Protein AF-A0AAE0W3H8-F1 (afdb_monomer_lite)

Radius of gyration: 17.08 Å; chains: 1; bounding box: 45×37×44 Å

pLDDT: mean 77.76, std 16.92, range [33.47, 97.75]

Sequence (214 aa):
MEMVNMLVTGSTEHPQKFNFLDPMIICEQVLDSIPCPRIFQSHLLFSQLPDSFLKRKGKIIYILRNPKDVSVSLYNFVQKEGRMKYSGAWDECFQLFVTGKVAYSSWFDHVISWEREKEKGRHPIHFVFYEDLKEDTVRELDRINKFLSLNHQKFFLQSVAECSTFTKMRNQKYLYHPFPAEVMDENYAEFLFRRGKRSLLFDICAFGLLLPSG

Secondary structure (DSSP, 8-state):
-HHHHHHHHT--SPPS--EE--TTT--HHHHHHSPSS--EE----GGGS-HHHHHTT-BEEEEE--HHHHHHHHHHHHTT-TTT-----HHHHHHHHHTT-STTS-HHHHHHHHHHHHHTTSS-EEEEEHHHHHH-HHHHHHHHHHHHT----HHHHHHHHHHTSHHHHHHTGGGG-SS-GGG--TTHHHHHEETTEE--TT-S-----BPPP-

InterPro domains:
  IPR000863 Sulfotransferase domain [PF00685] (31-187)
  IPR027417 P-loop containing nucleoside triphosphate hydrolase [G3DSA:3.40.50.300] (2-198)
  IPR027417 P-loop containing nucleoside triphosphate hydrolase [SSF52540] (12-197)

Structure (mmCIF, N/CA/C/O backbone):
data_AF-A0AAE0W3H8-F1
#
_entry.id   AF-A0AAE0W3H8-F1
#
loop_
_atom_site.group_PDB
_atom_site.id
_atom_site.type_symbol
_atom_site.label_atom_id
_atom_site.label_alt_id
_atom_site.label_comp_id
_atom_site.label_asym_id
_atom_site.label_entity_id
_atom_site.label_seq_id
_atom_site.pdbx_PDB_ins_code
_atom_site.Cartn_x
_atom_site.Cartn_y
_atom_site.Cartn_z
_atom_site.occupancy
_atom_site.B_iso_or_equiv
_atom_site.auth_seq_id
_atom_site.auth_comp_id
_atom_site.auth_asym_id
_atom_site.auth_atom_id
_atom_site.pdbx_PDB_model_num
ATOM 1 N N . MET A 1 1 ? 2.889 2.174 4.415 1.00 69.81 1 MET A N 1
ATOM 2 C CA . MET A 1 1 ? 3.109 1.345 5.619 1.00 69.81 1 MET A CA 1
ATOM 3 C C . MET A 1 1 ? 3.457 2.178 6.841 1.00 69.81 1 MET A C 1
ATOM 5 O O . MET A 1 1 ? 2.732 2.112 7.815 1.00 69.81 1 MET A O 1
ATOM 9 N N . GLU A 1 2 ? 4.518 2.981 6.788 1.00 80.19 2 GLU A N 1
ATOM 10 C CA . GLU A 1 2 ? 4.923 3.894 7.870 1.00 80.19 2 GLU A CA 1
ATOM 11 C C . GLU A 1 2 ? 3.761 4.716 8.450 1.00 80.19 2 GLU A C 1
ATOM 13 O O . GLU A 1 2 ? 3.497 4.612 9.639 1.00 80.19 2 GLU A O 1
ATOM 18 N N . MET A 1 3 ? 2.999 5.414 7.599 1.00 87.56 3 MET A N 1
ATOM 19 C CA . MET A 1 3 ? 1.800 6.153 8.013 1.00 87.56 3 MET A CA 1
ATOM 20 C C . MET A 1 3 ? 0.796 5.295 8.793 1.00 87.56 3 MET A C 1
ATOM 22 O O . MET A 1 3 ? 0.278 5.725 9.813 1.00 87.56 3 MET A O 1
ATOM 26 N N . VAL A 1 4 ? 0.538 4.062 8.346 1.00 87.44 4 VAL A N 1
ATOM 27 C CA . VAL A 1 4 ? -0.368 3.132 9.045 1.00 87.44 4 VAL A CA 1
ATOM 28 C C . VAL A 1 4 ? 0.218 2.729 10.395 1.00 87.44 4 VAL A C 1
ATOM 30 O O . VAL A 1 4 ? -0.518 2.649 11.369 1.00 87.44 4 VAL A O 1
ATOM 33 N N . ASN A 1 5 ? 1.534 2.524 10.469 1.00 85.44 5 ASN A N 1
ATOM 34 C CA . ASN A 1 5 ? 2.234 2.248 11.721 1.00 85.44 5 ASN A CA 1
ATOM 35 C C . ASN A 1 5 ? 2.059 3.406 12.709 1.00 85.44 5 ASN A C 1
ATOM 37 O O . ASN A 1 5 ? 1.593 3.178 13.818 1.00 85.44 5 ASN A O 1
ATOM 41 N N . MET A 1 6 ? 2.306 4.642 12.268 1.00 89.38 6 MET A N 1
ATOM 42 C CA . MET A 1 6 ? 2.125 5.842 13.090 1.00 89.38 6 MET A CA 1
ATOM 43 C C . MET A 1 6 ? 0.679 6.015 13.568 1.00 89.38 6 MET A C 1
ATOM 45 O O . MET A 1 6 ? 0.435 6.335 14.729 1.00 89.38 6 MET A O 1
ATOM 49 N N . LEU A 1 7 ? -0.304 5.750 12.699 1.00 90.88 7 LEU A N 1
ATOM 50 C CA . LEU A 1 7 ? -1.716 5.759 13.085 1.00 90.88 7 LEU A CA 1
ATOM 51 C C . LEU A 1 7 ? -2.020 4.693 14.144 1.00 90.88 7 LEU A C 1
ATOM 53 O O . LEU A 1 7 ? -2.708 4.966 15.118 1.00 90.88 7 LEU A O 1
ATOM 57 N N . VAL A 1 8 ? -1.522 3.473 13.982 1.00 88.19 8 VAL A N 1
ATOM 58 C CA . VAL A 1 8 ? -1.831 2.374 14.903 1.00 88.19 8 VAL A CA 1
ATOM 59 C C . VAL A 1 8 ? -1.137 2.545 16.257 1.00 88.19 8 VAL A C 1
ATOM 61 O O . VAL A 1 8 ? -1.736 2.225 17.281 1.00 88.19 8 VAL A O 1
ATOM 64 N N . THR A 1 9 ? 0.091 3.065 16.284 1.00 88.38 9 THR A N 1
ATOM 65 C CA . THR A 1 9 ? 0.837 3.313 17.529 1.00 88.38 9 THR A CA 1
ATOM 66 C C . THR A 1 9 ? 0.456 4.629 18.204 1.00 88.38 9 THR A C 1
ATOM 68 O O . THR A 1 9 ? 0.756 4.811 19.380 1.00 88.38 9 THR A O 1
ATOM 71 N N . GLY A 1 10 ? -0.184 5.554 17.480 1.00 91.06 10 GLY A N 1
ATOM 72 C CA . GLY A 1 10 ? -0.444 6.909 17.969 1.00 91.06 10 GLY A CA 1
ATOM 73 C C . GLY A 1 10 ? 0.832 7.737 18.155 1.00 91.06 10 GLY A C 1
ATOM 74 O O . GLY A 1 10 ? 0.832 8.694 18.923 1.00 91.06 10 GLY A O 1
ATOM 75 N N . SER A 1 11 ? 1.920 7.367 17.473 1.00 91.50 11 SER A N 1
ATOM 76 C CA . SER A 1 11 ? 3.230 8.014 17.568 1.00 91.50 11 SER A CA 1
ATOM 77 C C . SER A 1 11 ? 3.761 8.365 16.181 1.00 91.50 11 SER A C 1
ATOM 79 O O . SER A 1 11 ? 3.568 7.617 15.228 1.00 91.50 11 SER A O 1
ATOM 81 N N . THR A 1 12 ? 4.466 9.490 16.061 1.00 89.94 12 THR A N 1
ATOM 82 C CA . THR A 1 12 ? 5.201 9.865 14.839 1.00 89.94 12 THR A CA 1
ATOM 83 C C . THR A 1 12 ? 6.620 9.294 14.806 1.00 89.94 12 THR A C 1
ATOM 85 O O . THR A 1 12 ? 7.417 9.674 13.949 1.00 89.94 12 THR A O 1
ATOM 88 N N . GLU A 1 13 ? 6.971 8.419 15.749 1.00 85.56 13 GLU A N 1
ATOM 89 C CA . GLU A 1 13 ? 8.224 7.675 15.706 1.00 85.56 13 GLU A CA 1
ATOM 90 C C . GLU A 1 13 ? 8.208 6.667 14.556 1.00 85.56 13 GLU A C 1
ATOM 92 O O . GLU A 1 13 ? 7.225 5.961 14.314 1.00 85.56 13 GLU A O 1
ATOM 97 N N . HIS A 1 14 ? 9.321 6.592 13.829 1.00 75.50 14 HIS A N 1
ATOM 98 C CA . HIS A 1 14 ? 9.436 5.650 12.728 1.00 75.50 14 HIS A CA 1
ATOM 99 C C . HIS A 1 14 ? 9.628 4.233 13.273 1.00 75.50 14 HIS A C 1
ATOM 101 O O . HIS A 1 14 ? 10.469 4.021 14.151 1.00 75.50 14 HIS A O 1
ATOM 107 N N . PRO A 1 15 ? 8.903 3.238 12.737 1.00 69.06 15 PRO A N 1
ATOM 108 C CA . PRO A 1 15 ? 9.109 1.858 13.137 1.00 69.06 15 PRO A CA 1
ATOM 109 C C . PRO A 1 15 ? 10.527 1.419 12.754 1.00 69.06 15 PRO A C 1
ATOM 111 O O . PRO A 1 15 ? 10.977 1.640 11.630 1.00 69.06 15 PRO A O 1
ATOM 114 N N . GLN A 1 16 ? 11.220 0.763 13.686 1.00 66.25 16 GLN A N 1
ATOM 115 C CA . GLN A 1 16 ? 12.577 0.256 13.453 1.00 66.25 16 GLN A CA 1
ATOM 116 C C . GLN A 1 16 ? 12.608 -0.923 12.471 1.00 66.25 16 GLN A C 1
ATOM 118 O O . GLN A 1 16 ? 13.638 -1.199 11.863 1.00 66.25 16 GLN A O 1
ATOM 123 N N . LYS A 1 17 ? 11.481 -1.632 12.322 1.00 67.88 17 LYS A N 1
ATOM 124 C CA . LYS A 1 17 ? 11.341 -2.788 11.437 1.00 67.88 17 LYS A CA 1
ATOM 125 C C . LYS A 1 17 ? 9.932 -2.855 10.859 1.00 67.88 17 LYS A C 1
ATOM 127 O O . LYS A 1 17 ? 8.948 -2.624 11.560 1.00 67.88 17 LYS A O 1
ATOM 132 N N . PHE A 1 18 ? 9.840 -3.230 9.588 1.00 70.69 18 PHE A N 1
ATOM 133 C CA . PHE A 1 18 ? 8.584 -3.595 8.940 1.00 70.69 18 PHE A CA 1
ATOM 134 C C . PHE A 1 18 ? 8.494 -5.114 8.805 1.00 70.69 18 PHE A C 1
ATOM 136 O O . PHE A 1 18 ? 9.472 -5.766 8.442 1.00 70.69 18 PHE A O 1
ATOM 143 N N . ASN A 1 19 ? 7.315 -5.677 9.066 1.00 73.56 19 ASN A N 1
ATOM 144 C CA . ASN A 1 19 ? 7.060 -7.087 8.792 1.00 73.56 19 ASN A CA 1
ATOM 145 C C . ASN A 1 19 ? 6.585 -7.227 7.344 1.00 73.56 19 ASN A C 1
ATOM 147 O O . ASN A 1 19 ? 5.599 -6.594 6.963 1.00 73.56 19 ASN A O 1
ATOM 151 N N . PHE A 1 20 ? 7.272 -8.043 6.545 1.00 74.12 20 PHE A N 1
ATOM 152 C CA . PHE A 1 20 ? 6.885 -8.334 5.166 1.00 74.12 20 PHE A CA 1
ATOM 153 C C . PHE A 1 20 ? 6.372 -9.770 5.070 1.00 74.12 20 PHE A C 1
ATOM 155 O O . PHE A 1 20 ? 7.143 -10.718 5.170 1.00 74.12 20 PHE A O 1
ATOM 162 N N . LEU A 1 21 ? 5.062 -9.925 4.924 1.00 71.94 21 LEU A N 1
ATOM 163 C CA . LEU A 1 21 ? 4.398 -11.204 4.754 1.00 71.94 21 LEU A CA 1
ATOM 164 C C . LEU A 1 21 ? 4.614 -11.706 3.320 1.00 71.94 21 LEU A C 1
ATOM 166 O O . LEU A 1 21 ? 3.925 -11.314 2.377 1.00 71.94 21 LEU A O 1
ATOM 170 N N . ASP A 1 22 ? 5.574 -12.608 3.192 1.00 69.62 22 ASP A N 1
ATOM 171 C CA . ASP A 1 22 ? 5.883 -13.358 1.981 1.00 69.62 22 ASP A CA 1
ATOM 172 C C . ASP A 1 22 ? 5.988 -14.841 2.366 1.00 69.62 22 ASP A C 1
ATOM 174 O O . ASP A 1 22 ? 6.658 -15.142 3.359 1.00 69.62 22 ASP A O 1
ATOM 178 N N . PRO A 1 23 ? 5.344 -15.775 1.641 1.00 61.38 23 PRO A N 1
ATOM 179 C CA . PRO A 1 23 ? 5.365 -17.195 1.983 1.00 61.38 23 PRO A CA 1
ATOM 180 C C . PRO A 1 23 ? 6.774 -17.805 1.967 1.00 61.38 23 PRO A C 1
ATOM 182 O O . PRO A 1 23 ? 6.999 -18.827 2.609 1.00 61.38 23 PRO A O 1
ATOM 185 N N . MET A 1 24 ? 7.730 -17.189 1.264 1.00 59.31 24 MET A N 1
ATOM 186 C CA . MET A 1 24 ? 9.142 -17.581 1.266 1.00 59.31 24 MET A CA 1
ATOM 187 C C . MET A 1 24 ? 9.932 -16.981 2.442 1.00 59.31 24 MET A C 1
ATOM 189 O O . MET A 1 24 ? 11.057 -17.411 2.687 1.00 59.31 24 MET A O 1
ATOM 193 N N . ILE A 1 25 ? 9.381 -15.995 3.163 1.00 58.00 25 ILE A N 1
ATOM 194 C CA . ILE A 1 25 ? 10.088 -15.218 4.200 1.00 58.00 25 ILE A CA 1
ATOM 195 C C . ILE A 1 25 ? 9.491 -15.430 5.598 1.00 58.00 25 ILE A C 1
ATOM 197 O O . ILE A 1 25 ? 10.235 -15.488 6.576 1.00 58.00 25 ILE A O 1
ATOM 201 N N . ILE A 1 26 ? 8.165 -15.538 5.728 1.00 61.31 26 ILE A N 1
ATOM 202 C CA . ILE A 1 26 ? 7.476 -15.611 7.023 1.00 61.31 26 ILE A CA 1
ATOM 203 C C . ILE A 1 26 ? 6.561 -16.838 7.070 1.00 61.31 26 ILE A C 1
ATOM 205 O O . ILE A 1 26 ? 5.552 -16.901 6.370 1.00 61.31 26 ILE A O 1
ATOM 209 N N . CYS A 1 27 ? 6.887 -17.793 7.947 1.00 63.66 27 CYS A N 1
ATOM 210 C CA . CYS A 1 27 ? 6.015 -18.920 8.278 1.00 63.66 27 CYS A CA 1
ATOM 211 C C . CYS A 1 27 ? 5.017 -18.555 9.393 1.00 63.66 27 CYS A C 1
ATOM 213 O O . CYS A 1 27 ? 5.196 -17.579 10.125 1.00 63.66 27 CYS A O 1
ATOM 215 N N . GLU A 1 28 ? 3.968 -19.361 9.555 1.00 65.88 28 GLU A N 1
ATOM 216 C CA . GLU A 1 28 ? 2.875 -19.098 10.505 1.00 65.88 28 GLU A CA 1
ATOM 217 C C . GLU A 1 28 ? 3.346 -18.940 11.962 1.00 65.88 28 GLU A C 1
ATOM 219 O O . GLU A 1 28 ? 2.864 -18.066 12.678 1.00 65.88 28 GLU A O 1
ATOM 224 N N . GLN A 1 29 ? 4.373 -19.690 12.370 1.00 65.38 29 GLN A N 1
ATOM 225 C CA . GLN A 1 29 ? 4.971 -19.586 13.708 1.00 65.38 29 GLN A CA 1
ATOM 226 C C . GLN A 1 29 ? 5.549 -18.190 13.987 1.00 65.38 29 GLN A C 1
ATOM 228 O O . GLN A 1 29 ? 5.443 -17.676 15.099 1.00 65.38 29 GLN A O 1
ATOM 233 N N . VAL A 1 30 ? 6.125 -17.544 12.969 1.00 69.94 30 VAL A N 1
ATOM 234 C CA . VAL A 1 30 ? 6.647 -16.178 13.094 1.00 69.94 30 VAL A CA 1
ATOM 235 C C . VAL A 1 30 ? 5.494 -15.175 13.198 1.00 69.94 30 VAL A C 1
ATOM 237 O O . VAL A 1 30 ? 5.588 -14.236 13.985 1.00 69.94 30 VAL A O 1
ATOM 240 N N . LEU A 1 31 ? 4.379 -15.389 12.489 1.00 69.25 31 LEU A N 1
ATOM 241 C CA . LEU A 1 31 ? 3.201 -14.510 12.559 1.00 69.25 31 LEU A CA 1
ATOM 242 C C . LEU A 1 31 ? 2.570 -14.452 13.953 1.00 69.25 31 LEU A C 1
ATOM 244 O O . LEU A 1 31 ? 2.092 -13.389 14.365 1.00 69.25 31 LEU A O 1
ATOM 248 N N . ASP A 1 32 ? 2.553 -15.575 14.668 1.00 71.75 32 ASP A N 1
ATOM 249 C CA . ASP A 1 32 ? 1.988 -15.652 16.016 1.00 71.75 32 ASP A CA 1
ATOM 250 C C . ASP A 1 32 ? 2.950 -15.136 17.101 1.00 71.75 32 ASP A C 1
ATOM 252 O O . ASP A 1 32 ? 2.496 -14.740 18.170 1.00 71.75 32 ASP A O 1
ATOM 256 N N . SER A 1 33 ? 4.253 -15.036 16.810 1.00 75.88 33 SER A N 1
ATOM 257 C CA . SER A 1 33 ? 5.237 -14.427 17.724 1.00 75.88 33 SER A CA 1
ATOM 258 C C . SER A 1 33 ? 5.206 -12.891 17.763 1.00 75.88 33 SER A C 1
ATOM 260 O O . SER A 1 33 ? 5.739 -12.285 18.692 1.00 75.88 33 SER A O 1
ATOM 262 N N . ILE A 1 34 ? 4.602 -12.239 16.763 1.00 74.88 34 ILE A N 1
ATOM 263 C CA . ILE A 1 34 ? 4.578 -10.772 16.670 1.00 74.88 34 ILE A CA 1
ATOM 264 C C . ILE A 1 34 ? 3.466 -10.230 17.585 1.00 74.88 34 ILE A C 1
ATOM 266 O O . ILE A 1 34 ? 2.314 -10.651 17.453 1.00 74.88 34 ILE A O 1
ATOM 270 N N . PRO A 1 35 ? 3.759 -9.281 18.494 1.00 75.06 35 PRO A N 1
ATOM 271 C CA . PRO A 1 35 ? 2.754 -8.737 19.400 1.00 75.06 35 PRO A CA 1
ATOM 272 C C . PRO A 1 35 ? 1.687 -7.934 18.647 1.00 75.06 35 PRO A C 1
ATOM 274 O O . PRO A 1 35 ? 1.947 -7.309 17.617 1.00 75.06 35 PRO A O 1
ATOM 277 N N . CYS A 1 36 ? 0.464 -7.940 19.175 1.00 74.88 36 CYS A N 1
ATOM 278 C CA . CYS A 1 36 ? -0.614 -7.101 18.662 1.00 74.88 36 CYS A CA 1
ATOM 279 C C . CYS A 1 36 ? -0.423 -5.629 19.077 1.00 74.88 36 CYS A C 1
ATOM 281 O O . CYS A 1 36 ? 0.042 -5.376 20.188 1.00 74.88 36 CYS A O 1
ATOM 283 N N . PRO A 1 37 ? -0.854 -4.663 18.243 1.00 77.75 37 PRO A N 1
ATOM 284 C CA . PRO A 1 37 ? -1.411 -4.828 16.893 1.00 77.75 37 PRO A CA 1
ATOM 285 C C . PRO A 1 37 ? -0.345 -5.195 15.835 1.00 77.75 37 PRO A C 1
ATOM 287 O O . PRO A 1 37 ? 0.698 -4.556 15.734 1.00 77.75 37 PRO A O 1
ATOM 290 N N . ARG A 1 38 ? -0.623 -6.221 15.013 1.00 79.50 38 ARG A N 1
ATOM 291 C CA . ARG A 1 38 ? 0.354 -6.818 14.081 1.00 79.50 38 ARG A CA 1
ATOM 292 C C . ARG A 1 38 ? 0.243 -6.295 12.650 1.00 79.50 38 ARG A C 1
ATOM 294 O O . ARG A 1 38 ? -0.538 -6.833 11.877 1.00 79.50 38 ARG A O 1
ATOM 301 N N . ILE A 1 39 ? 1.077 -5.338 12.265 1.00 79.00 39 ILE A N 1
ATOM 302 C CA . ILE A 1 39 ? 1.054 -4.735 10.924 1.00 79.00 39 ILE A CA 1
ATOM 303 C C . ILE A 1 39 ? 2.007 -5.477 9.973 1.00 79.00 39 ILE A C 1
ATOM 305 O O . ILE A 1 39 ? 3.183 -5.658 10.300 1.00 79.00 39 ILE A O 1
ATOM 309 N N . PHE A 1 40 ? 1.525 -5.856 8.782 1.00 79.06 40 PHE A N 1
ATOM 310 C CA . PHE A 1 40 ? 2.300 -6.601 7.779 1.00 79.06 40 PHE A CA 1
ATOM 311 C C . PHE A 1 40 ? 2.128 -6.062 6.367 1.00 79.06 40 PHE A C 1
ATOM 313 O O . PHE A 1 40 ? 1.018 -5.974 5.871 1.00 79.06 40 PHE A O 1
ATOM 320 N N . GLN A 1 41 ? 3.220 -5.829 5.654 1.00 79.25 41 GLN A N 1
ATOM 321 C CA . GLN A 1 41 ? 3.195 -5.529 4.226 1.00 79.25 41 GLN A CA 1
ATOM 322 C C . GLN A 1 41 ? 3.196 -6.817 3.401 1.00 79.25 41 GLN A C 1
ATOM 324 O O . GLN A 1 41 ? 3.821 -7.778 3.815 1.00 79.25 41 GLN A O 1
ATOM 329 N N . SER A 1 42 ? 2.546 -6.856 2.239 1.00 80.62 42 SER A N 1
ATOM 330 C CA . SER A 1 42 ? 2.633 -8.001 1.323 1.00 80.62 42 SER A CA 1
ATOM 331 C C . SER A 1 42 ? 2.161 -7.605 -0.072 1.00 80.62 42 SER A C 1
ATOM 333 O O . SER A 1 42 ? 1.435 -6.629 -0.183 1.00 80.62 42 SER A O 1
ATOM 335 N N . HIS A 1 43 ? 2.548 -8.356 -1.103 1.00 82.38 43 HIS A N 1
ATOM 336 C CA . HIS A 1 43 ? 2.119 -8.202 -2.509 1.00 82.38 43 HIS A CA 1
ATOM 337 C C . HIS A 1 43 ? 1.303 -9.377 -3.020 1.00 82.38 43 HIS A C 1
ATOM 339 O O . HIS A 1 43 ? 1.130 -9.570 -4.219 1.00 82.38 43 HIS A O 1
ATOM 345 N N . LEU A 1 44 ? 0.863 -10.209 -2.091 1.00 83.94 44 LEU A N 1
ATOM 346 C CA . LEU A 1 44 ? 0.133 -11.410 -2.401 1.00 83.94 44 LEU A CA 1
ATOM 347 C C . LEU A 1 44 ? -1.262 -11.079 -2.933 1.00 83.94 44 LEU A C 1
ATOM 349 O O . LEU A 1 44 ? -1.930 -10.135 -2.495 1.00 83.94 44 LEU A O 1
ATOM 353 N N . LEU A 1 45 ? -1.733 -11.943 -3.826 1.00 86.12 45 LEU A N 1
ATOM 354 C CA . LEU A 1 45 ? -3.148 -12.042 -4.142 1.00 86.12 45 LEU A CA 1
ATOM 355 C C . LEU A 1 45 ? -3.915 -12.416 -2.872 1.00 86.12 45 LEU A C 1
ATOM 357 O O . LEU A 1 45 ? -3.399 -13.107 -1.993 1.00 86.12 45 LEU A O 1
ATOM 361 N N . PHE A 1 46 ? -5.186 -12.027 -2.798 1.00 84.75 46 PHE A N 1
ATOM 362 C CA . PHE A 1 46 ? -6.029 -12.363 -1.650 1.00 84.75 46 PHE A CA 1
ATOM 363 C C . PHE A 1 46 ? -6.053 -13.876 -1.356 1.00 84.75 46 PHE A C 1
ATOM 365 O O . PHE A 1 46 ? -5.986 -14.289 -0.202 1.00 84.75 46 PHE A O 1
ATOM 372 N N . SER A 1 47 ? -6.078 -14.708 -2.404 1.00 85.44 47 SER A N 1
ATOM 373 C CA . SER A 1 47 ? -6.069 -16.175 -2.302 1.00 85.44 47 SER A CA 1
ATOM 374 C C . SER A 1 47 ? -4.758 -16.768 -1.779 1.00 85.44 47 SER A C 1
ATOM 376 O O . SER A 1 47 ? -4.706 -17.960 -1.505 1.00 85.44 47 SER A O 1
ATOM 378 N N . GLN A 1 48 ? -3.696 -15.970 -1.698 1.00 85.25 48 GLN A N 1
ATOM 379 C CA . GLN A 1 48 ? -2.382 -16.380 -1.204 1.00 85.25 48 GLN A CA 1
ATOM 380 C C . GLN A 1 48 ? -2.140 -15.922 0.242 1.00 85.25 48 GLN A C 1
ATOM 382 O O . GLN A 1 48 ? -1.093 -16.227 0.811 1.00 85.25 48 GLN A O 1
ATOM 387 N N . LEU A 1 49 ? -3.073 -15.173 0.842 1.00 82.44 49 LEU A N 1
ATOM 388 C CA . LEU A 1 49 ? -2.957 -14.774 2.239 1.00 82.44 49 LEU A CA 1
ATOM 389 C C . LEU A 1 49 ? -3.090 -15.990 3.172 1.00 82.44 49 LEU A C 1
ATOM 391 O O . LEU A 1 49 ? -3.885 -16.884 2.886 1.00 82.44 49 LEU A O 1
ATOM 395 N N . PRO A 1 50 ? -2.378 -16.011 4.316 1.00 80.31 50 PRO A N 1
ATOM 396 C CA . PRO A 1 50 ? -2.484 -17.095 5.284 1.00 80.31 50 PRO A CA 1
ATOM 397 C C . PRO A 1 50 ? -3.915 -17.289 5.793 1.00 80.31 50 PRO A C 1
ATOM 399 O O . PRO A 1 50 ? -4.591 -16.326 6.169 1.00 80.31 50 PRO A O 1
ATOM 402 N N . ASP A 1 51 ? -4.341 -18.545 5.918 1.00 80.75 51 ASP A N 1
ATOM 403 C CA . ASP A 1 51 ? -5.662 -18.900 6.447 1.00 80.75 51 ASP A CA 1
ATOM 404 C C . ASP A 1 51 ? -5.916 -18.315 7.837 1.00 80.75 51 ASP A C 1
ATOM 406 O O . ASP A 1 51 ? -7.028 -17.881 8.137 1.00 80.75 51 ASP A O 1
ATOM 410 N N . SER A 1 52 ? -4.900 -18.272 8.701 1.00 76.50 52 SER A N 1
ATOM 411 C CA . SER A 1 52 ? -5.009 -17.669 10.032 1.00 76.50 52 SER A CA 1
ATOM 412 C C . SER A 1 52 ? -5.307 -16.171 9.979 1.00 76.50 52 SER A C 1
ATOM 414 O O . SER A 1 52 ? -6.035 -15.665 10.836 1.00 76.50 52 SER A O 1
ATOM 416 N N . PHE A 1 53 ? -4.821 -15.459 8.960 1.00 78.00 53 PHE A N 1
ATOM 417 C CA . PHE A 1 53 ? -5.201 -14.070 8.727 1.00 78.00 53 PHE A CA 1
ATOM 418 C C . PHE A 1 53 ? -6.656 -13.964 8.244 1.00 78.00 53 PHE A C 1
ATOM 420 O O . PHE A 1 53 ? -7.436 -13.173 8.786 1.00 78.00 53 PHE A O 1
ATOM 427 N N . LEU A 1 54 ? -7.042 -14.794 7.271 1.00 83.00 54 LEU A N 1
ATOM 428 C CA . LEU A 1 54 ? -8.392 -14.792 6.707 1.00 83.00 54 LEU A CA 1
ATOM 429 C C . LEU A 1 54 ? -9.452 -15.146 7.769 1.00 83.00 54 LEU A C 1
ATOM 431 O O . LEU A 1 54 ? -10.451 -14.442 7.918 1.00 83.00 54 LEU A O 1
ATOM 435 N N . LYS A 1 55 ? -9.209 -16.168 8.594 1.00 83.50 55 LYS A N 1
ATOM 436 C CA . LYS A 1 55 ? -10.115 -16.583 9.682 1.00 83.50 55 LYS A CA 1
ATOM 437 C C . LYS A 1 55 ? -10.371 -15.468 10.698 1.00 83.50 55 LYS A C 1
ATOM 439 O O . LYS A 1 55 ? -11.498 -15.307 11.157 1.00 83.50 55 LYS A O 1
ATOM 444 N N . ARG A 1 56 ? -9.345 -14.674 11.021 1.00 79.25 56 ARG A N 1
ATOM 445 C CA . ARG A 1 56 ? -9.423 -13.566 11.989 1.00 79.25 56 ARG A CA 1
ATOM 446 C C . ARG A 1 56 ? -10.023 -12.279 11.404 1.00 79.25 56 ARG A C 1
ATOM 448 O O . ARG A 1 56 ? -10.209 -11.318 12.143 1.00 79.25 56 ARG A O 1
ATOM 455 N N . LYS A 1 57 ? -10.326 -12.251 10.098 1.00 81.88 57 LYS A N 1
ATOM 456 C CA . LYS A 1 57 ? -10.938 -11.111 9.388 1.00 81.88 57 LYS A CA 1
ATOM 457 C C . LYS A 1 57 ? -10.244 -9.773 9.670 1.00 81.88 57 LYS A C 1
ATOM 459 O O . LYS A 1 57 ? -10.905 -8.762 9.913 1.00 81.88 57 LYS A O 1
ATOM 464 N N . GLY A 1 58 ? -8.911 -9.764 9.645 1.00 81.62 58 GLY A N 1
ATOM 465 C CA . GLY A 1 58 ? -8.160 -8.533 9.868 1.00 81.62 58 GLY A CA 1
ATOM 466 C C . GLY A 1 58 ? -8.498 -7.451 8.838 1.00 81.62 58 GLY A C 1
ATOM 467 O O . GLY A 1 58 ? -8.935 -7.744 7.722 1.00 81.62 58 GLY A O 1
ATOM 468 N N . LYS A 1 59 ? -8.300 -6.187 9.223 1.00 88.75 59 LYS A N 1
ATOM 469 C CA . LYS A 1 59 ? -8.476 -5.041 8.317 1.00 88.75 59 LYS A CA 1
ATOM 470 C C . LYS A 1 59 ? -7.431 -5.075 7.203 1.00 88.75 59 LYS A C 1
ATOM 472 O O . LYS A 1 59 ? -6.307 -5.510 7.426 1.00 88.75 59 LYS A O 1
ATOM 477 N N . ILE A 1 60 ? -7.817 -4.657 6.001 1.00 90.44 60 ILE A N 1
ATOM 478 C CA . ILE A 1 60 ? -6.962 -4.661 4.812 1.00 90.44 60 ILE A CA 1
ATOM 479 C C . ILE A 1 60 ? -7.002 -3.264 4.200 1.00 90.44 60 ILE A C 1
ATOM 481 O O . ILE A 1 60 ? -8.071 -2.739 3.900 1.00 90.44 60 ILE A O 1
ATOM 485 N N . ILE A 1 61 ? -5.825 -2.679 3.986 1.00 91.88 61 ILE A N 1
ATOM 486 C CA . ILE A 1 61 ? -5.656 -1.463 3.188 1.00 91.88 61 ILE A CA 1
ATOM 487 C C . ILE A 1 61 ? -4.986 -1.882 1.881 1.00 91.88 61 ILE A C 1
ATOM 489 O O . ILE A 1 61 ? -3.887 -2.433 1.897 1.00 91.88 61 ILE A O 1
ATOM 493 N N . TYR A 1 62 ? -5.663 -1.652 0.764 1.00 91.19 62 TYR A N 1
ATOM 494 C CA . TYR A 1 62 ? -5.181 -1.936 -0.579 1.00 91.19 62 TYR A CA 1
ATOM 495 C C . TYR A 1 62 ? -4.780 -0.627 -1.254 1.00 91.19 62 TYR A C 1
ATOM 497 O O . TYR A 1 62 ? -5.613 0.261 -1.417 1.00 91.19 62 TYR A O 1
ATOM 505 N N . ILE A 1 63 ? -3.512 -0.504 -1.645 1.00 89.31 63 ILE A N 1
ATOM 506 C CA . ILE A 1 63 ? -3.024 0.661 -2.386 1.00 89.31 63 ILE A CA 1
ATOM 507 C C . ILE A 1 63 ? -3.045 0.324 -3.873 1.00 89.31 63 ILE A C 1
ATOM 509 O O . ILE A 1 63 ? -2.489 -0.696 -4.280 1.00 89.31 63 ILE A O 1
ATOM 513 N N . LEU A 1 64 ? -3.688 1.189 -4.652 1.00 89.62 64 LEU A N 1
ATOM 514 C CA . LEU A 1 64 ? -3.773 1.120 -6.102 1.00 89.62 64 LEU A CA 1
ATOM 515 C C . LEU A 1 64 ? -3.050 2.318 -6.713 1.00 89.62 64 LEU A C 1
ATOM 517 O O . LEU A 1 64 ? -3.189 3.438 -6.235 1.00 89.62 64 LEU A O 1
ATOM 521 N N . ARG A 1 65 ? -2.308 2.090 -7.792 1.00 89.19 65 ARG A N 1
ATOM 522 C CA . ARG A 1 65 ? -1.579 3.129 -8.519 1.00 89.19 65 ARG A CA 1
ATOM 523 C C . ARG A 1 65 ? -1.702 2.917 -10.017 1.00 89.19 65 ARG A C 1
ATOM 525 O O . ARG A 1 65 ? -1.787 1.774 -10.466 1.00 89.19 65 ARG A O 1
ATOM 532 N N . ASN A 1 66 ? -1.654 4.001 -10.791 1.00 89.56 66 ASN A N 1
ATOM 533 C CA . ASN A 1 66 ? -1.700 3.938 -12.248 1.00 89.56 66 ASN A CA 1
ATOM 534 C C . ASN A 1 66 ? -0.669 2.927 -12.816 1.00 89.56 66 ASN A C 1
ATOM 536 O O . ASN A 1 66 ? 0.528 3.056 -12.536 1.00 89.56 66 ASN A O 1
ATOM 540 N N . PRO A 1 67 ? -1.087 1.959 -13.657 1.00 90.44 67 PRO A N 1
ATOM 541 C CA . PRO A 1 67 ? -0.215 0.883 -14.137 1.00 90.44 67 PRO A CA 1
ATOM 542 C C . PRO A 1 67 ? 0.973 1.382 -14.966 1.00 90.44 67 PRO A C 1
ATOM 544 O O . PRO A 1 67 ? 2.037 0.766 -14.950 1.00 90.44 67 PRO A O 1
ATOM 547 N N . LYS A 1 68 ? 0.838 2.524 -15.655 1.00 89.62 68 LYS A N 1
ATOM 548 C CA . LYS A 1 68 ? 1.945 3.143 -16.405 1.00 89.62 68 LYS A CA 1
ATOM 549 C C . LYS A 1 68 ? 3.067 3.546 -15.454 1.00 89.62 68 LYS A C 1
ATOM 551 O O . LYS A 1 68 ? 4.232 3.227 -15.671 1.00 89.62 68 LYS A O 1
ATOM 556 N N . ASP A 1 69 ? 2.691 4.180 -14.355 1.00 87.25 69 ASP A N 1
ATOM 557 C CA . ASP A 1 69 ? 3.599 4.600 -13.296 1.00 87.25 69 ASP A CA 1
ATOM 558 C C . ASP A 1 69 ? 4.220 3.393 -12.567 1.00 87.25 69 ASP A C 1
ATOM 560 O O . ASP A 1 69 ? 5.413 3.414 -12.248 1.00 87.25 69 ASP A O 1
ATOM 564 N N . VAL A 1 70 ? 3.433 2.331 -12.343 1.00 88.75 70 VAL A N 1
ATOM 565 C CA . VAL A 1 70 ? 3.905 1.073 -11.740 1.00 88.75 70 VAL A CA 1
ATOM 566 C C . VAL A 1 70 ? 4.944 0.395 -12.630 1.00 88.75 70 VAL A C 1
ATOM 568 O O . VAL A 1 70 ? 6.013 0.053 -12.133 1.00 88.75 70 VAL A O 1
ATOM 571 N N . SER A 1 71 ? 4.694 0.266 -13.936 1.00 89.56 71 SER A N 1
ATOM 572 C CA . SER A 1 71 ? 5.633 -0.377 -14.869 1.00 89.56 71 SER A CA 1
ATOM 5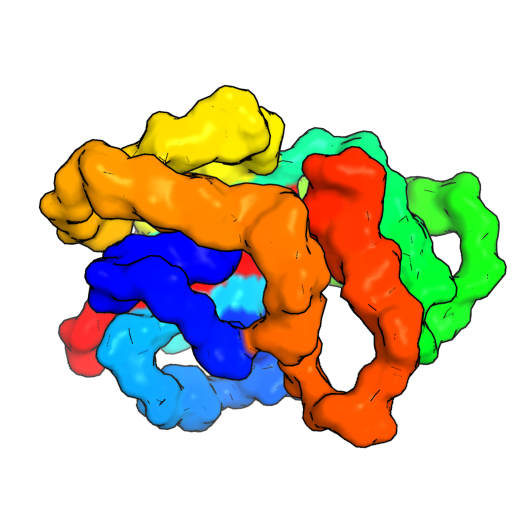73 C C . SER A 1 71 ? 7.003 0.315 -14.888 1.00 89.56 71 SER A C 1
ATOM 575 O O . SER A 1 71 ? 8.042 -0.334 -14.766 1.00 89.56 71 SER A O 1
ATOM 577 N N . VAL A 1 72 ? 7.020 1.652 -14.913 1.00 88.00 72 VAL A N 1
ATOM 578 C CA . VAL A 1 72 ? 8.254 2.449 -14.859 1.00 88.00 72 VAL A CA 1
ATOM 579 C C . VAL A 1 72 ? 8.951 2.313 -13.502 1.00 88.00 72 VAL A C 1
ATOM 581 O O . VAL A 1 72 ? 10.184 2.340 -13.437 1.00 88.00 72 VAL A O 1
ATOM 584 N N . SER A 1 73 ? 8.199 2.191 -12.404 1.00 83.75 73 SER A N 1
ATOM 585 C CA . SER A 1 73 ? 8.757 1.903 -11.074 1.00 83.75 73 SER A CA 1
ATOM 586 C C . SER A 1 73 ? 9.422 0.526 -11.047 1.00 83.75 73 SER A C 1
ATOM 588 O O . SER A 1 73 ? 10.586 0.427 -10.657 1.00 83.75 73 SER A O 1
ATOM 590 N N . LEU A 1 74 ? 8.724 -0.494 -11.559 1.00 84.69 74 LEU A N 1
ATOM 591 C CA . LEU A 1 74 ? 9.187 -1.877 -11.614 1.00 84.69 74 LEU A CA 1
ATOM 592 C C . LEU A 1 74 ? 10.498 -2.013 -12.370 1.00 84.69 74 LEU A C 1
ATOM 594 O O . LEU A 1 74 ? 11.455 -2.530 -11.803 1.00 84.69 74 LEU A O 1
ATOM 598 N N . TYR A 1 75 ? 10.576 -1.479 -13.589 1.00 86.31 75 TYR A N 1
ATOM 599 C CA . TYR A 1 75 ? 11.805 -1.534 -14.380 1.00 86.31 75 TYR A CA 1
ATOM 600 C C . TYR A 1 75 ? 13.009 -0.971 -13.622 1.00 86.31 75 TYR A C 1
ATOM 602 O O . TYR A 1 75 ? 14.070 -1.577 -13.565 1.00 86.31 75 TYR A O 1
ATOM 610 N N . ASN A 1 76 ? 12.845 0.179 -12.973 1.00 82.06 76 ASN A N 1
ATOM 611 C CA . ASN A 1 76 ? 13.967 0.822 -12.293 1.00 82.06 76 ASN A CA 1
ATOM 612 C C . ASN A 1 76 ? 14.400 0.089 -11.030 1.00 82.06 76 ASN A C 1
ATOM 614 O O . ASN A 1 76 ? 15.563 0.178 -10.648 1.00 82.06 76 ASN A O 1
ATOM 618 N N . PHE A 1 77 ? 13.476 -0.613 -10.385 1.00 78.19 77 PHE A N 1
ATOM 619 C CA . PHE A 1 77 ? 13.823 -1.489 -9.286 1.00 78.19 77 PHE A CA 1
ATOM 620 C C . PHE A 1 77 ? 14.524 -2.746 -9.787 1.00 78.19 77 PHE A C 1
ATOM 622 O O . PHE A 1 77 ? 15.590 -3.052 -9.285 1.00 78.19 77 PHE A O 1
ATOM 629 N N . VAL A 1 78 ? 14.004 -3.460 -10.789 1.00 78.88 78 VAL A N 1
ATOM 630 C CA . VAL A 1 78 ? 14.641 -4.720 -11.226 1.00 78.88 78 VAL A CA 1
ATOM 631 C C . VAL A 1 78 ? 16.055 -4.501 -11.772 1.00 78.88 78 VAL A C 1
ATOM 633 O O . VAL A 1 78 ? 16.897 -5.371 -11.595 1.00 78.88 78 VAL A O 1
ATOM 636 N N . GLN A 1 79 ? 16.338 -3.319 -12.333 1.00 77.56 79 GLN A N 1
ATOM 637 C CA . GLN A 1 79 ? 17.683 -2.916 -12.772 1.00 77.56 79 GLN A CA 1
ATOM 638 C C . GLN A 1 79 ? 18.675 -2.699 -11.618 1.00 77.56 79 GLN A C 1
ATOM 640 O O . GLN A 1 79 ? 19.883 -2.714 -11.827 1.00 77.56 79 GLN A O 1
ATOM 645 N N . LYS A 1 80 ? 18.176 -2.427 -10.413 1.00 72.25 80 LYS A N 1
ATOM 646 C CA . LYS A 1 80 ? 18.975 -2.070 -9.232 1.00 72.25 80 LYS A CA 1
ATOM 647 C C . LYS A 1 80 ? 18.922 -3.144 -8.136 1.00 72.25 80 LYS A C 1
ATOM 649 O O . LYS A 1 80 ? 19.796 -3.195 -7.281 1.00 72.25 80 LYS A O 1
ATOM 654 N N . GLU A 1 81 ? 17.903 -3.999 -8.147 1.00 69.25 81 GLU A N 1
ATOM 655 C CA . GLU A 1 81 ? 17.741 -5.119 -7.225 1.00 69.25 81 GLU A CA 1
ATOM 656 C C . GLU A 1 81 ? 18.652 -6.268 -7.663 1.00 69.25 81 GLU A C 1
ATOM 658 O O . GLU A 1 81 ? 18.305 -7.082 -8.525 1.00 69.25 81 GLU A O 1
ATOM 663 N N . GLY A 1 82 ? 19.829 -6.350 -7.042 1.00 61.47 82 GLY A N 1
ATOM 664 C CA . GLY A 1 82 ? 20.867 -7.321 -7.396 1.00 61.47 82 GLY A CA 1
ATOM 665 C C . GLY A 1 82 ? 20.426 -8.791 -7.336 1.00 61.47 82 GLY A C 1
ATOM 666 O O . GLY A 1 82 ? 21.036 -9.633 -7.995 1.00 61.47 82 GLY A O 1
ATOM 667 N N . ARG A 1 83 ? 19.347 -9.122 -6.606 1.00 64.62 8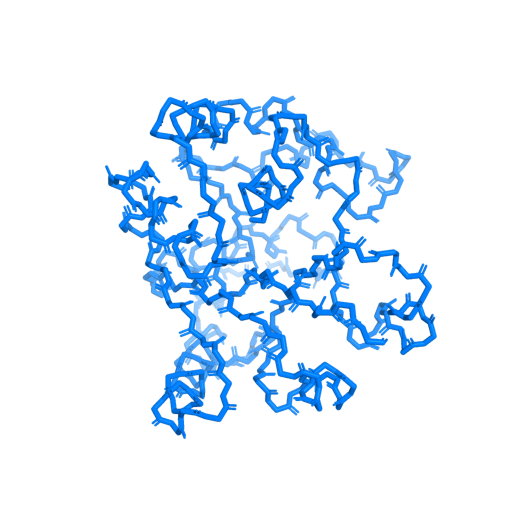3 ARG A N 1
ATOM 668 C CA . ARG A 1 83 ? 18.800 -10.492 -6.542 1.00 64.62 83 ARG A CA 1
ATOM 669 C C . ARG A 1 83 ? 18.079 -10.923 -7.817 1.00 64.62 83 ARG A C 1
ATOM 671 O O . ARG A 1 83 ? 18.149 -12.096 -8.168 1.00 64.62 83 ARG A O 1
ATOM 678 N N . MET A 1 84 ? 17.394 -10.005 -8.502 1.00 64.81 84 MET A N 1
ATOM 679 C CA . MET A 1 84 ? 16.626 -10.354 -9.704 1.00 64.81 84 MET A CA 1
ATOM 680 C C . MET A 1 84 ? 17.509 -10.505 -10.947 1.00 64.81 84 MET A C 1
ATOM 682 O O . MET A 1 84 ? 17.064 -11.112 -11.917 1.00 64.81 84 MET A O 1
ATOM 686 N N . LYS A 1 85 ? 18.752 -9.987 -10.913 1.00 68.56 85 LYS A N 1
ATOM 687 C CA . LYS A 1 85 ? 19.743 -10.050 -12.008 1.00 68.56 85 LYS A CA 1
ATOM 688 C C . LYS A 1 85 ? 19.151 -9.711 -13.384 1.00 68.56 85 LYS A C 1
ATOM 690 O O . LYS A 1 85 ? 19.567 -10.268 -14.398 1.00 68.56 85 LYS A O 1
ATOM 695 N N . TYR A 1 86 ? 18.162 -8.822 -13.420 1.00 78.81 86 TYR A N 1
ATOM 696 C CA . TYR A 1 86 ? 17.560 -8.386 -14.667 1.00 78.81 86 TYR A CA 1
ATOM 697 C C . TYR A 1 86 ? 18.484 -7.352 -15.310 1.00 78.81 86 TYR A C 1
ATOM 699 O O . TYR A 1 86 ? 18.873 -6.383 -14.665 1.00 78.81 86 TYR A O 1
ATOM 707 N N . SER A 1 87 ? 18.854 -7.583 -16.565 1.00 81.56 87 SER A N 1
ATOM 708 C CA . SER A 1 87 ? 19.702 -6.686 -17.362 1.00 81.56 87 SER A CA 1
ATOM 709 C C . SER A 1 87 ? 19.064 -6.316 -18.704 1.00 81.56 87 SER A C 1
ATOM 711 O O . SER A 1 87 ? 19.728 -5.738 -19.565 1.00 81.56 87 SER A O 1
ATOM 713 N N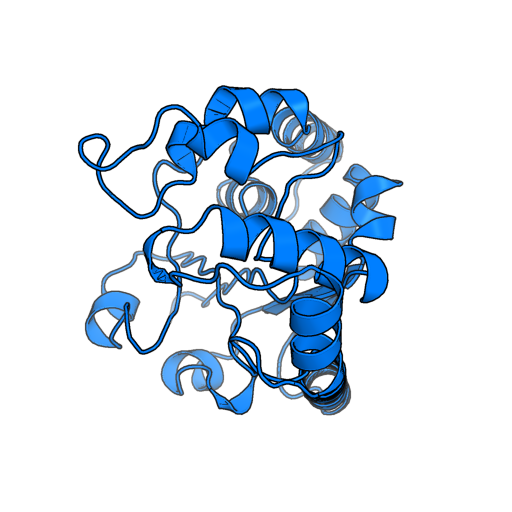 . GLY A 1 88 ? 17.788 -6.669 -18.892 1.00 87.12 88 GLY A N 1
ATOM 714 C CA . GLY A 1 88 ? 17.051 -6.423 -20.127 1.00 87.12 88 GLY A CA 1
ATOM 715 C C . GLY A 1 88 ? 16.675 -4.955 -20.315 1.00 87.12 88 GLY A C 1
ATOM 716 O O . GLY A 1 88 ? 16.723 -4.138 -19.389 1.00 87.12 88 GLY A O 1
ATOM 717 N N . ALA A 1 89 ? 16.262 -4.614 -21.533 1.00 93.75 89 ALA A N 1
ATOM 718 C CA . ALA A 1 89 ? 15.856 -3.253 -21.872 1.00 93.75 89 ALA A CA 1
ATOM 719 C C . ALA A 1 89 ? 14.479 -2.893 -21.280 1.00 93.75 89 ALA A C 1
ATOM 721 O O . ALA A 1 89 ? 13.724 -3.751 -20.806 1.00 93.75 89 ALA A O 1
ATOM 722 N N . TRP A 1 90 ? 14.132 -1.601 -21.331 1.00 92.75 90 TRP A N 1
ATOM 723 C CA . TRP A 1 90 ? 12.815 -1.110 -20.910 1.00 92.75 90 TRP A CA 1
ATOM 724 C C . TRP A 1 90 ? 11.676 -1.791 -21.672 1.00 92.75 90 TRP A C 1
ATOM 726 O O . TRP A 1 90 ? 10.732 -2.254 -21.039 1.00 92.75 90 TRP A O 1
ATOM 736 N N . ASP A 1 91 ? 11.773 -1.886 -22.999 1.00 96.12 91 ASP A N 1
ATOM 737 C CA . ASP A 1 91 ? 10.692 -2.431 -23.825 1.00 96.12 91 ASP A CA 1
ATOM 738 C C . ASP A 1 91 ? 10.412 -3.900 -23.489 1.00 96.12 91 ASP A C 1
ATOM 740 O O . ASP A 1 91 ? 9.257 -4.295 -23.356 1.00 96.12 91 ASP A O 1
ATOM 744 N N . GLU A 1 92 ? 11.459 -4.691 -23.247 1.00 94.06 92 GLU A N 1
ATOM 745 C CA . GLU A 1 92 ? 11.340 -6.078 -22.784 1.00 94.06 92 GLU A CA 1
ATOM 746 C C . GLU A 1 92 ? 10.658 -6.150 -21.412 1.00 94.06 92 GLU A C 1
ATOM 748 O O . GLU A 1 92 ? 9.717 -6.923 -21.222 1.00 94.06 92 GLU A O 1
ATOM 753 N N . CYS A 1 93 ? 11.067 -5.294 -20.470 1.00 91.38 93 CYS A N 1
ATOM 754 C CA . CYS A 1 93 ? 10.472 -5.238 -19.135 1.00 91.38 93 CYS A CA 1
ATOM 755 C C . CYS A 1 93 ? 8.992 -4.847 -19.205 1.00 91.38 93 CYS A C 1
ATOM 757 O O . CYS A 1 93 ? 8.152 -5.428 -18.517 1.00 91.38 93 CYS A O 1
ATOM 759 N N . PHE A 1 94 ? 8.659 -3.891 -20.069 1.00 93.00 94 PHE A N 1
ATOM 760 C CA . PHE A 1 94 ? 7.291 -3.455 -20.292 1.00 93.00 94 PHE A CA 1
ATOM 761 C C . PHE A 1 94 ? 6.434 -4.571 -20.902 1.00 93.00 94 PHE A C 1
ATOM 763 O O . PHE A 1 94 ? 5.315 -4.791 -20.440 1.00 93.00 94 PHE A O 1
ATOM 770 N N . GLN A 1 95 ? 6.961 -5.336 -21.865 1.00 94.88 95 GLN A N 1
ATOM 771 C CA . GLN A 1 95 ? 6.266 -6.515 -22.396 1.00 94.88 95 GLN A CA 1
ATOM 772 C C . GLN A 1 95 ? 6.043 -7.582 -21.319 1.00 94.88 95 GLN A C 1
ATOM 774 O O . GLN A 1 95 ? 4.945 -8.132 -21.217 1.00 94.88 95 GLN A O 1
ATOM 779 N N . LEU A 1 96 ? 7.039 -7.849 -20.469 1.00 92.69 96 LEU A N 1
ATOM 780 C CA . LEU A 1 96 ? 6.882 -8.758 -19.329 1.00 92.69 96 LEU A CA 1
ATOM 781 C C . LEU A 1 96 ? 5.794 -8.266 -18.364 1.00 92.69 96 LEU A C 1
ATOM 783 O O . LEU A 1 96 ? 4.952 -9.057 -17.947 1.00 92.69 96 LEU A O 1
ATOM 787 N N . PHE A 1 97 ? 5.762 -6.967 -18.059 1.00 92.12 97 PHE A N 1
ATOM 788 C CA . PHE A 1 97 ? 4.742 -6.360 -17.201 1.00 92.12 97 PHE A CA 1
ATOM 789 C C . PHE A 1 97 ? 3.330 -6.508 -17.784 1.00 92.12 97 PHE A C 1
ATOM 791 O O . PHE A 1 97 ? 2.430 -6.985 -17.095 1.00 92.12 97 PHE A O 1
ATOM 798 N N . VAL A 1 98 ? 3.134 -6.148 -19.057 1.00 92.25 98 VAL A N 1
ATOM 799 C CA . VAL A 1 98 ? 1.823 -6.223 -19.729 1.00 92.25 98 VAL A CA 1
ATOM 800 C C . VAL A 1 98 ? 1.346 -7.670 -19.879 1.00 92.25 98 VAL A C 1
ATOM 802 O O . VAL A 1 98 ? 0.151 -7.932 -19.774 1.00 92.25 98 VAL A O 1
ATOM 805 N N . THR A 1 99 ? 2.265 -8.619 -20.076 1.00 93.06 99 THR A N 1
ATOM 806 C CA . THR A 1 99 ? 1.943 -10.055 -20.173 1.00 93.06 99 THR A CA 1
ATOM 807 C C . THR A 1 99 ? 1.883 -10.768 -18.818 1.00 93.06 99 THR A C 1
ATOM 809 O O . THR A 1 99 ? 1.705 -11.984 -18.779 1.00 93.06 99 THR A O 1
ATOM 812 N N . GLY A 1 100 ? 2.039 -10.042 -17.704 1.00 90.38 100 GLY A N 1
ATOM 813 C CA . GLY A 1 100 ? 1.981 -10.598 -16.349 1.00 90.38 100 GLY A CA 1
ATOM 814 C C . GLY A 1 100 ? 3.128 -11.547 -15.993 1.00 90.38 100 GLY A C 1
ATOM 815 O O . GLY A 1 100 ? 3.039 -12.277 -15.009 1.00 90.38 100 GLY A O 1
ATOM 816 N N . LYS A 1 101 ? 4.219 -11.534 -16.765 1.00 90.31 101 LYS A N 1
ATOM 817 C CA . LYS A 1 101 ? 5.433 -12.337 -16.546 1.00 90.31 101 LYS A 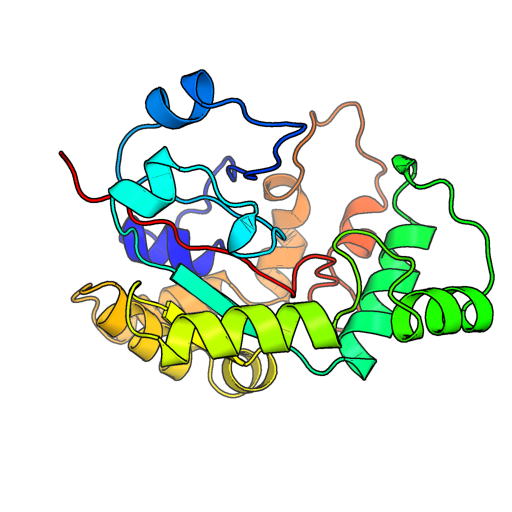CA 1
ATOM 818 C C . LYS A 1 101 ? 6.417 -11.616 -15.622 1.00 90.31 101 LYS A C 1
ATOM 820 O O . LYS A 1 101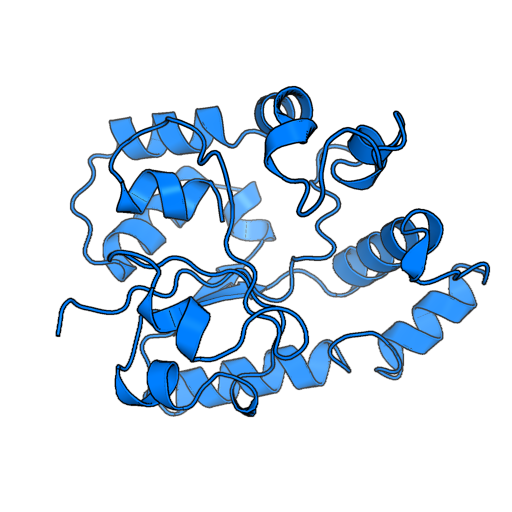 ? 7.606 -11.507 -15.912 1.00 90.31 101 LYS A O 1
ATOM 825 N N . VAL A 1 102 ? 5.900 -11.092 -14.517 1.00 85.31 102 VAL A N 1
ATOM 826 C CA . VAL A 1 102 ? 6.648 -10.378 -13.477 1.00 85.31 102 VAL A CA 1
ATOM 827 C C . VAL A 1 102 ? 6.298 -10.956 -12.107 1.00 85.31 102 VAL A C 1
ATOM 829 O O . VAL A 1 102 ? 5.351 -11.736 -11.972 1.00 85.31 102 VAL A O 1
ATOM 832 N N . ALA A 1 103 ? 7.072 -10.598 -11.081 1.00 79.25 103 ALA A N 1
ATOM 833 C CA . ALA A 1 103 ? 6.750 -10.976 -9.708 1.00 79.25 103 ALA A CA 1
ATOM 834 C C . ALA A 1 103 ? 5.318 -10.539 -9.351 1.00 79.25 103 ALA A C 1
ATOM 836 O O . ALA A 1 103 ? 4.893 -9.449 -9.730 1.00 79.25 103 ALA A O 1
ATOM 837 N N . TYR A 1 104 ? 4.596 -11.393 -8.621 1.00 78.31 104 TYR A N 1
ATOM 838 C CA . TYR A 1 104 ? 3.200 -11.170 -8.213 1.00 78.31 104 TYR A CA 1
ATOM 839 C C . TYR A 1 104 ? 2.180 -11.068 -9.365 1.00 78.31 104 TYR A C 1
ATOM 841 O O . TYR A 1 104 ? 1.047 -10.644 -9.152 1.00 78.31 104 TYR A O 1
ATOM 849 N N . SER A 1 105 ? 2.539 -11.584 -10.549 1.00 82.88 105 SER A N 1
ATOM 850 C CA . SER A 1 105 ? 1.660 -11.757 -11.713 1.00 82.88 105 SER A CA 1
ATOM 851 C C . SER A 1 105 ? 1.221 -10.443 -12.388 1.00 82.88 105 SER A C 1
ATOM 853 O O . SER A 1 105 ? 1.835 -9.390 -12.234 1.00 82.88 105 SER A O 1
ATOM 855 N N . SER A 1 106 ? 0.193 -10.532 -13.230 1.00 90.12 106 SER A N 1
ATOM 856 C CA . SER A 1 106 ? -0.416 -9.429 -13.972 1.00 90.12 106 SER A CA 1
ATOM 857 C C . SER A 1 106 ? -0.984 -8.371 -13.031 1.00 90.12 106 SER A C 1
ATOM 859 O O . SER A 1 106 ? -1.809 -8.673 -12.169 1.00 90.12 106 SER A O 1
ATOM 861 N N . TRP A 1 107 ? -0.603 -7.107 -13.247 1.00 90.25 107 TRP A N 1
ATOM 862 C CA . TRP A 1 107 ? -1.175 -5.969 -12.518 1.00 90.25 107 TRP A CA 1
ATOM 863 C C . TRP A 1 107 ? -2.705 -5.939 -12.637 1.00 90.25 107 TRP A C 1
ATOM 865 O O . TRP A 1 107 ? -3.393 -5.697 -11.649 1.00 90.25 107 TRP A O 1
ATOM 875 N N . PHE A 1 108 ? -3.245 -6.225 -13.827 1.00 89.88 108 PHE A N 1
ATOM 876 C CA . PHE A 1 108 ? -4.688 -6.189 -14.074 1.00 89.88 108 PHE A CA 1
ATOM 877 C C . PHE A 1 108 ? -5.410 -7.279 -13.289 1.00 89.88 108 PHE A C 1
ATOM 879 O O . PHE A 1 108 ? -6.363 -6.986 -12.569 1.00 89.88 108 PHE A O 1
ATOM 886 N N . ASP A 1 109 ? -4.920 -8.517 -13.375 1.00 90.00 109 ASP A N 1
ATOM 887 C CA . ASP A 1 109 ? -5.520 -9.645 -12.660 1.00 90.00 109 ASP A CA 1
ATOM 888 C C . ASP A 1 109 ? -5.415 -9.449 -11.151 1.00 90.00 109 ASP A C 1
ATOM 890 O O . ASP A 1 109 ? -6.357 -9.741 -10.412 1.00 90.00 109 ASP A O 1
ATOM 894 N N . HIS A 1 110 ? -4.302 -8.872 -10.696 1.00 90.38 110 HIS A N 1
ATOM 895 C CA . HIS A 1 110 ? -4.108 -8.521 -9.305 1.00 90.38 110 HIS A CA 1
ATOM 896 C C . HIS A 1 110 ? -5.178 -7.531 -8.825 1.00 90.38 110 HIS A C 1
ATOM 898 O O . HIS A 1 110 ? -5.888 -7.819 -7.861 1.00 90.38 110 HIS A O 1
ATOM 904 N N . VAL A 1 111 ? -5.356 -6.396 -9.506 1.00 90.94 111 VAL A N 1
ATOM 905 C CA . VAL A 1 111 ? -6.355 -5.380 -9.128 1.00 90.94 111 VAL A CA 1
ATOM 906 C C . VAL A 1 111 ? -7.776 -5.940 -9.175 1.00 90.94 111 VAL A C 1
ATOM 908 O O . VAL A 1 111 ? -8.512 -5.797 -8.199 1.00 90.94 111 VAL A O 1
ATOM 911 N N . ILE A 1 112 ? -8.134 -6.638 -10.256 1.00 91.25 112 ILE A N 1
ATOM 912 C CA . ILE A 1 112 ? -9.458 -7.251 -10.426 1.00 91.25 112 ILE A CA 1
ATOM 913 C C . ILE A 1 112 ? -9.732 -8.270 -9.314 1.00 91.25 112 ILE A C 1
ATOM 915 O O . ILE A 1 112 ? -10.845 -8.334 -8.791 1.00 91.25 112 ILE A O 1
ATOM 919 N N . SER A 1 113 ? -8.736 -9.073 -8.927 1.00 90.00 113 SER A N 1
ATOM 920 C CA . SER A 1 113 ? -8.906 -10.059 -7.853 1.00 90.00 113 SER A CA 1
ATOM 921 C C . SER A 1 113 ? -9.263 -9.394 -6.521 1.00 90.00 113 SER A C 1
ATOM 923 O O . SER A 1 113 ? -10.188 -9.836 -5.841 1.00 90.00 113 SER A O 1
ATOM 925 N N . TRP A 1 114 ? -8.594 -8.294 -6.180 1.00 91.81 114 TRP A N 1
ATOM 926 C CA . TRP A 1 114 ? -8.821 -7.557 -4.942 1.00 91.81 114 TRP A CA 1
ATOM 927 C C . TRP A 1 114 ? -10.133 -6.774 -4.946 1.00 91.81 114 TRP A C 1
ATOM 929 O O . TRP A 1 114 ? -10.814 -6.712 -3.920 1.00 91.81 114 TRP A O 1
ATOM 939 N N . GLU A 1 115 ? -10.514 -6.210 -6.091 1.00 92.88 115 GLU A N 1
ATOM 940 C CA . GLU A 1 115 ? -11.805 -5.545 -6.272 1.00 92.88 115 GLU A CA 1
ATOM 941 C C . GLU A 1 115 ? -12.962 -6.528 -6.064 1.00 92.88 115 GLU A C 1
ATOM 943 O O . GLU A 1 115 ? -13.838 -6.279 -5.236 1.00 92.88 115 GLU A O 1
ATOM 948 N N . ARG A 1 116 ? -12.894 -7.710 -6.690 1.00 94.62 116 ARG A N 1
ATOM 949 C CA . ARG A 1 116 ? -13.886 -8.780 -6.498 1.00 94.62 116 ARG A CA 1
ATOM 950 C C . ARG A 1 116 ? -14.009 -9.211 -5.039 1.00 94.62 116 ARG A C 1
ATOM 952 O O . ARG A 1 116 ? -15.105 -9.499 -4.568 1.00 94.62 116 ARG A O 1
ATOM 959 N N . GLU A 1 117 ? -12.903 -9.291 -4.301 1.00 92.88 117 GLU A N 1
ATOM 960 C CA . GLU A 1 117 ? -12.951 -9.653 -2.877 1.00 92.88 117 GLU A CA 1
ATOM 961 C C . GLU A 1 117 ? -13.575 -8.559 -2.008 1.00 92.88 117 GLU A C 1
ATOM 963 O O . GLU A 1 117 ? -14.291 -8.870 -1.051 1.00 92.88 117 GLU A O 1
ATOM 968 N N . LYS A 1 118 ? -13.383 -7.288 -2.373 1.00 93.50 118 LYS A N 1
ATOM 969 C CA . LYS A 1 118 ? -14.090 -6.170 -1.746 1.00 93.50 118 LYS A CA 1
ATOM 970 C C . LYS A 1 118 ? -15.589 -6.212 -2.037 1.00 93.50 118 LYS A C 1
ATOM 972 O O . LYS A 1 118 ? -16.373 -6.060 -1.104 1.00 93.50 118 LYS A O 1
ATOM 977 N N . GLU A 1 119 ? -15.992 -6.463 -3.281 1.00 95.62 119 GLU A N 1
ATOM 978 C CA . GLU A 1 119 ? -17.406 -6.575 -3.674 1.00 95.62 119 GLU A CA 1
ATOM 979 C C . GLU A 1 119 ? -18.130 -7.712 -2.947 1.00 95.62 119 GLU A C 1
ATOM 981 O O . GLU A 1 119 ? -19.279 -7.558 -2.537 1.00 95.62 119 GLU A O 1
ATOM 986 N N . LYS A 1 120 ? -17.444 -8.837 -2.707 1.00 95.38 120 LYS A N 1
ATOM 987 C CA . LYS A 1 120 ? -17.989 -9.953 -1.917 1.00 95.38 120 LYS A CA 1
ATOM 988 C C . LYS A 1 120 ? -18.291 -9.577 -0.462 1.00 95.38 120 LYS A C 1
ATOM 990 O O . LYS A 1 120 ? -19.009 -10.320 0.203 1.00 95.38 120 LYS A O 1
ATOM 995 N N . GLY A 1 121 ? -17.696 -8.509 0.076 1.00 92.12 121 GLY A N 1
ATOM 996 C CA . GLY A 1 121 ? -17.963 -8.018 1.434 1.00 92.12 121 GLY A CA 1
ATOM 997 C C . GLY A 1 121 ? -17.560 -8.970 2.569 1.00 92.12 121 GLY A C 1
ATOM 998 O O . GLY A 1 121 ? -17.969 -8.776 3.712 1.00 92.12 121 GLY A O 1
ATOM 999 N N . ARG A 1 122 ? -16.760 -10.010 2.289 1.00 90.69 122 ARG A N 1
ATOM 1000 C CA . ARG A 1 122 ? -16.352 -11.015 3.293 1.00 90.69 122 ARG A CA 1
ATOM 1001 C C . ARG A 1 122 ? -15.305 -10.486 4.274 1.00 90.69 122 ARG A C 1
ATOM 1003 O O . ARG A 1 122 ? -15.231 -10.971 5.404 1.00 90.69 122 ARG A O 1
ATOM 1010 N N . HIS A 1 123 ? -14.513 -9.507 3.834 1.00 89.69 123 HIS A N 1
ATOM 1011 C CA . HIS A 1 123 ? -13.430 -8.895 4.598 1.00 89.69 123 HIS A CA 1
ATOM 1012 C C . HIS A 1 123 ? -13.511 -7.366 4.552 1.00 89.69 123 HIS A C 1
ATOM 1014 O O . HIS A 1 123 ? -13.883 -6.802 3.521 1.00 89.69 123 HIS A O 1
ATOM 1020 N N . PRO A 1 124 ? -13.118 -6.678 5.637 1.00 91.75 124 PRO A N 1
ATOM 1021 C CA . PRO A 1 124 ? -12.976 -5.228 5.634 1.00 91.75 124 PRO A CA 1
ATOM 1022 C C . PRO A 1 124 ? -11.779 -4.817 4.765 1.00 91.75 124 PRO A C 1
ATOM 1024 O O . PRO A 1 124 ? -10.628 -4.956 5.180 1.00 91.75 124 PRO A O 1
ATOM 1027 N N . ILE A 1 125 ? -12.059 -4.300 3.564 1.00 92.50 125 ILE A N 1
ATOM 1028 C CA . ILE A 1 125 ? -11.049 -3.861 2.591 1.00 92.50 125 ILE A CA 1
ATOM 1029 C C . ILE A 1 125 ? -11.255 -2.380 2.246 1.00 92.50 125 ILE A C 1
ATOM 1031 O O . ILE A 1 125 ? -12.282 -1.987 1.689 1.00 92.50 125 ILE A O 1
ATOM 1035 N N . HIS A 1 126 ? -10.246 -1.559 2.531 1.00 93.56 126 HIS A N 1
ATOM 1036 C CA . HIS A 1 126 ? -10.200 -0.144 2.180 1.00 93.56 126 HIS A CA 1
ATOM 1037 C C . HIS A 1 126 ? -9.235 0.086 1.019 1.00 93.56 126 HIS A C 1
ATOM 1039 O O . HIS A 1 126 ? -8.077 -0.310 1.097 1.00 93.56 126 HIS A O 1
ATOM 1045 N N . PHE A 1 127 ? -9.707 0.724 -0.051 1.00 93.12 127 PHE A N 1
ATOM 1046 C CA . PHE A 1 127 ? -8.869 1.064 -1.202 1.00 93.12 127 PHE A CA 1
ATOM 1047 C C . PHE A 1 127 ? -8.347 2.485 -1.040 1.00 93.12 127 PHE A C 1
ATOM 1049 O O . PHE A 1 127 ? -9.121 3.380 -0.712 1.00 93.12 127 PHE A O 1
ATOM 1056 N N . VAL A 1 128 ? -7.062 2.669 -1.315 1.00 91.88 128 VAL A N 1
ATOM 1057 C CA . VAL A 1 128 ? -6.381 3.961 -1.344 1.00 91.88 128 VAL A CA 1
ATOM 1058 C C . VAL A 1 128 ? -5.745 4.109 -2.715 1.00 91.88 128 VAL A C 1
ATOM 1060 O O . VAL A 1 128 ? -4.939 3.270 -3.119 1.00 91.88 128 VAL A O 1
ATOM 1063 N N . PHE A 1 129 ? -6.087 5.172 -3.431 1.00 91.12 129 PHE A N 1
ATOM 1064 C CA . PHE A 1 129 ? -5.406 5.513 -4.672 1.00 91.12 129 PHE A CA 1
ATOM 1065 C C . PHE A 1 129 ? -4.136 6.288 -4.331 1.00 91.12 129 PHE A C 1
ATOM 1067 O O . PHE A 1 129 ? -4.161 7.245 -3.557 1.00 91.12 129 PHE A O 1
ATOM 1074 N N . TYR A 1 130 ? -3.007 5.863 -4.886 1.00 87.94 130 TYR A N 1
ATOM 1075 C CA . TYR A 1 130 ? -1.720 6.520 -4.687 1.00 87.94 130 TYR A CA 1
ATOM 1076 C C . TYR A 1 130 ? -1.781 7.991 -5.112 1.00 87.94 130 TYR A C 1
ATOM 1078 O O . TYR A 1 130 ? -1.187 8.860 -4.476 1.00 87.94 130 TYR A O 1
ATOM 1086 N N . GLU A 1 131 ? -2.508 8.263 -6.191 1.00 89.19 131 GLU A N 1
ATOM 1087 C CA . GLU A 1 131 ? -2.728 9.598 -6.722 1.00 89.19 131 GLU A CA 1
ATOM 1088 C C . GLU A 1 131 ? -3.488 10.483 -5.719 1.00 89.19 131 GLU A C 1
ATOM 1090 O O . GLU A 1 131 ? -3.008 11.575 -5.419 1.00 89.19 131 GLU A O 1
ATOM 1095 N N . ASP A 1 132 ? -4.566 9.978 -5.108 1.00 92.25 132 ASP A N 1
ATOM 1096 C CA . ASP A 1 132 ? -5.320 10.687 -4.061 1.00 92.25 132 ASP A CA 1
ATOM 1097 C C . ASP A 1 132 ? -4.460 10.939 -2.815 1.00 92.25 132 ASP A C 1
ATOM 1099 O O . ASP A 1 132 ? -4.476 12.028 -2.246 1.00 92.25 132 ASP A O 1
ATOM 1103 N N . LEU A 1 133 ? -3.664 9.942 -2.410 1.00 89.75 133 LEU A N 1
ATOM 1104 C CA . LEU A 1 133 ? -2.756 10.040 -1.264 1.00 89.75 133 LEU A CA 1
ATOM 1105 C C . LEU A 1 133 ? -1.679 11.112 -1.474 1.00 89.75 133 LEU A C 1
ATOM 1107 O O . LEU A 1 133 ? -1.211 11.728 -0.512 1.00 89.75 133 LEU A O 1
ATOM 1111 N N . LYS A 1 134 ? -1.280 11.330 -2.730 1.00 86.75 134 LYS A N 1
ATOM 1112 C CA . LYS A 1 134 ? -0.329 12.370 -3.120 1.00 86.75 134 LYS A CA 1
ATOM 1113 C C . LYS A 1 134 ? -0.992 13.745 -3.205 1.00 86.75 134 LYS A C 1
ATOM 1115 O O . LYS A 1 134 ? -0.337 14.738 -2.900 1.00 86.75 134 LYS A O 1
ATOM 1120 N N . GLU A 1 135 ? -2.237 13.804 -3.664 1.00 91.81 135 GLU A N 1
ATOM 1121 C CA . GLU A 1 135 ? -2.996 15.048 -3.799 1.00 91.81 135 GLU A CA 1
ATOM 1122 C C . GLU A 1 135 ? -3.391 15.621 -2.433 1.00 91.81 135 GLU A C 1
ATOM 1124 O O . GLU A 1 135 ? -3.163 16.801 -2.176 1.00 91.81 135 GLU A O 1
ATOM 1129 N N . ASP A 1 136 ? -3.924 14.784 -1.539 1.00 94.88 136 ASP A N 1
ATOM 1130 C CA . ASP A 1 136 ? -4.355 15.187 -0.201 1.00 94.88 136 ASP A CA 1
ATOM 1131 C C . ASP A 1 136 ? -4.078 14.076 0.823 1.00 94.88 136 ASP A C 1
ATOM 1133 O O . ASP A 1 136 ? -4.937 13.266 1.185 1.00 94.88 136 ASP A O 1
ATOM 1137 N N . THR A 1 137 ? -2.837 14.046 1.315 1.00 93.38 137 THR A N 1
ATOM 1138 C CA . THR A 1 137 ? -2.388 13.037 2.283 1.00 93.38 137 THR A CA 1
ATOM 1139 C C . THR A 1 137 ? -3.219 13.051 3.564 1.00 93.38 137 THR A C 1
ATOM 1141 O O . THR A 1 137 ? -3.545 11.990 4.088 1.00 93.38 137 THR A O 1
ATOM 1144 N N . VAL A 1 138 ? -3.593 14.228 4.078 1.00 96.50 138 VAL A N 1
ATOM 1145 C CA . VAL A 1 138 ? -4.322 14.340 5.354 1.00 96.50 138 VAL A CA 1
ATOM 1146 C C . VAL A 1 138 ? -5.746 13.802 5.215 1.00 96.50 138 VAL A C 1
ATOM 1148 O O . VAL A 1 138 ? -6.224 13.115 6.118 1.00 96.50 138 VAL A O 1
ATOM 1151 N N . ARG A 1 139 ? -6.412 14.047 4.081 1.00 97.31 139 ARG A N 1
ATOM 1152 C CA . ARG A 1 139 ? -7.730 13.471 3.782 1.00 97.31 139 ARG A CA 1
ATOM 1153 C C . ARG A 1 139 ? -7.686 11.950 3.692 1.00 97.31 139 ARG A C 1
ATOM 1155 O O . ARG A 1 139 ? -8.543 11.289 4.280 1.00 97.31 139 ARG A O 1
ATOM 1162 N N . GLU A 1 140 ? -6.704 11.383 2.991 1.00 95.81 140 GLU A N 1
ATOM 1163 C CA . GLU A 1 140 ? -6.579 9.922 2.908 1.00 95.81 140 GLU A CA 1
ATOM 1164 C C . GLU A 1 140 ? -6.190 9.304 4.262 1.00 95.81 140 GLU A C 1
ATOM 1166 O O . GLU A 1 140 ? -6.723 8.259 4.635 1.00 95.81 140 GLU A O 1
ATOM 1171 N N . LEU A 1 141 ? -5.352 9.976 5.061 1.00 95.12 141 LEU A N 1
ATOM 1172 C CA . LEU A 1 141 ? -5.062 9.565 6.439 1.00 95.12 141 LEU A CA 1
ATOM 1173 C C . LEU A 1 141 ? -6.311 9.567 7.321 1.00 95.12 141 LEU A C 1
ATOM 1175 O O . LEU A 1 141 ? -6.485 8.640 8.104 1.00 95.12 141 LEU A O 1
ATOM 1179 N N . ASP A 1 142 ? -7.197 10.555 7.189 1.00 97.62 142 ASP A N 1
ATOM 1180 C CA . ASP A 1 142 ? -8.461 10.599 7.933 1.00 97.62 142 ASP A CA 1
ATOM 1181 C C . ASP A 1 142 ? -9.409 9.454 7.530 1.00 97.62 142 ASP A C 1
ATOM 1183 O O . ASP A 1 142 ? -10.043 8.826 8.381 1.00 97.62 142 ASP A O 1
ATOM 1187 N N . ARG A 1 143 ? -9.462 9.105 6.238 1.00 97.19 143 ARG A N 1
ATOM 1188 C CA . ARG A 1 143 ? -10.214 7.931 5.757 1.00 97.19 143 ARG A CA 1
ATOM 1189 C C . ARG A 1 143 ? -9.660 6.629 6.336 1.00 97.19 143 ARG A C 1
ATOM 1191 O O . ARG A 1 143 ? -10.439 5.799 6.809 1.00 97.19 143 ARG A O 1
ATOM 1198 N N . ILE A 1 144 ? -8.335 6.475 6.361 1.00 94.62 144 ILE A N 1
ATOM 1199 C CA . ILE A 1 144 ? -7.667 5.319 6.972 1.00 94.62 144 ILE A CA 1
ATOM 1200 C C . ILE A 1 144 ? -7.911 5.295 8.487 1.00 94.62 144 ILE A C 1
ATOM 1202 O O . ILE A 1 144 ? -8.273 4.250 9.017 1.00 94.62 144 ILE A O 1
ATOM 1206 N N . ASN A 1 145 ? -7.780 6.428 9.178 1.00 94.88 145 ASN A N 1
ATOM 1207 C CA . ASN A 1 145 ? -8.058 6.589 10.608 1.00 94.88 145 ASN A CA 1
ATOM 1208 C C . ASN A 1 145 ? -9.469 6.075 10.948 1.00 94.88 145 ASN A C 1
ATOM 1210 O O . ASN A 1 145 ? -9.621 5.175 11.774 1.00 94.88 145 ASN A O 1
ATOM 1214 N N . LYS A 1 146 ? -10.488 6.522 10.202 1.00 95.81 146 LYS A N 1
ATOM 1215 C CA . LYS A 1 146 ? -11.879 6.054 10.337 1.00 95.81 146 LYS A CA 1
ATOM 1216 C C . LYS A 1 146 ? -12.040 4.565 10.039 1.00 95.81 146 LYS A C 1
ATOM 1218 O O . LYS A 1 146 ? -12.679 3.851 10.808 1.00 95.81 146 LYS A O 1
ATOM 1223 N N . PHE A 1 147 ? -11.442 4.074 8.954 1.00 94.62 147 PHE A N 1
ATOM 1224 C CA . PHE A 1 147 ? -11.494 2.656 8.587 1.00 94.62 147 PHE A CA 1
ATOM 1225 C C . PHE A 1 147 ? -10.871 1.756 9.663 1.00 94.62 147 PHE A C 1
ATOM 1227 O O . PHE A 1 147 ? -11.425 0.716 10.032 1.00 94.62 147 PHE A O 1
ATOM 1234 N N . LEU A 1 148 ? -9.740 2.176 10.227 1.00 90.62 148 LEU A N 1
ATOM 1235 C CA . LEU A 1 148 ? -9.073 1.485 11.323 1.00 90.62 148 LEU A CA 1
ATOM 1236 C C . LEU A 1 148 ? -9.794 1.677 12.666 1.00 90.62 148 LEU A C 1
ATOM 1238 O O . LEU A 1 148 ? -9.474 0.954 13.605 1.00 90.62 148 LEU A O 1
ATOM 1242 N N . SER A 1 149 ? -10.864 2.479 12.715 1.00 93.06 149 SER A N 1
ATOM 1243 C CA . SER A 1 149 ? -11.621 2.814 13.932 1.00 93.06 149 SER A CA 1
ATOM 1244 C C . SER A 1 149 ? -10.740 3.496 14.979 1.00 93.06 149 SER A C 1
ATOM 1246 O O . SER A 1 149 ? -10.862 3.252 16.176 1.00 93.06 149 SER A O 1
ATOM 1248 N N . LEU A 1 150 ? -9.822 4.327 14.492 1.00 88.81 150 LEU A N 1
ATOM 1249 C CA . LEU A 1 150 ? -8.925 5.155 15.274 1.00 88.81 150 LEU A CA 1
ATOM 1250 C C . LEU A 1 150 ? -9.551 6.552 15.413 1.00 88.81 150 LEU A C 1
ATOM 1252 O O . LEU A 1 150 ? -10.182 7.058 14.486 1.00 88.81 150 LEU A O 1
ATOM 1256 N N . ASN A 1 151 ? -9.391 7.171 16.584 1.00 92.06 151 ASN A N 1
ATOM 1257 C CA . ASN A 1 151 ? -10.001 8.463 16.925 1.00 92.06 151 ASN A CA 1
ATOM 1258 C C . ASN A 1 151 ? -8.965 9.595 16.956 1.00 92.06 151 ASN A C 1
ATOM 1260 O O . ASN A 1 151 ? -9.040 10.497 17.792 1.00 92.06 151 ASN A O 1
ATOM 1264 N N . HIS A 1 152 ? -7.966 9.541 16.071 1.00 96.62 152 HIS A N 1
ATOM 1265 C CA . HIS A 1 152 ? -6.937 10.576 16.031 1.00 96.62 152 HIS A CA 1
ATOM 1266 C C . HIS A 1 152 ? -7.493 11.911 15.551 1.00 96.62 152 HIS A C 1
ATOM 1268 O O . HIS A 1 152 ? -8.315 11.972 14.635 1.00 96.62 152 HIS A O 1
ATOM 1274 N N . GLN A 1 153 ? -7.016 12.993 16.163 1.00 97.06 153 GLN A N 1
ATOM 1275 C CA . GLN A 1 153 ? -7.393 14.351 15.790 1.00 97.06 153 GLN A CA 1
ATOM 1276 C C . GLN A 1 153 ? -6.653 14.810 14.530 1.00 97.06 153 GLN A C 1
ATOM 1278 O O . GLN A 1 153 ? -5.538 14.371 14.250 1.00 97.06 153 GLN A O 1
ATOM 1283 N N . LYS A 1 154 ? -7.235 15.779 13.813 1.00 96.50 154 LYS A N 1
ATOM 1284 C CA . LYS A 1 154 ? -6.667 16.339 12.576 1.00 96.50 154 LYS A CA 1
ATOM 1285 C C . LYS A 1 154 ? -5.211 16.803 12.724 1.00 96.50 154 LYS A C 1
ATOM 1287 O O . LYS A 1 154 ? -4.424 16.570 11.816 1.00 96.50 154 LYS A O 1
ATOM 1292 N N . PHE A 1 155 ? -4.856 17.408 13.861 1.00 97.25 155 PHE A N 1
ATOM 1293 C CA . PHE A 1 155 ? -3.480 17.825 14.162 1.00 97.25 155 PHE A CA 1
ATOM 1294 C C . PHE A 1 155 ? -2.492 16.648 14.093 1.00 97.25 155 PHE A C 1
ATOM 1296 O O . PHE A 1 155 ? -1.463 16.752 13.435 1.00 97.25 155 PHE A O 1
ATOM 1303 N N . PHE A 1 156 ? -2.833 15.501 14.687 1.00 97.75 156 PHE A N 1
ATOM 1304 C CA . PHE A 1 156 ? -1.973 14.319 14.630 1.00 97.75 156 PHE A CA 1
ATOM 1305 C C . PHE A 1 156 ? -1.832 13.797 13.196 1.00 97.75 156 PHE A C 1
ATOM 1307 O O . PHE A 1 156 ? -0.731 13.479 12.757 1.00 97.75 156 PHE A O 1
ATOM 1314 N N . LEU A 1 157 ? -2.926 13.775 12.426 1.00 97.44 157 LEU A N 1
ATOM 1315 C CA . LEU A 1 157 ? -2.889 13.365 11.017 1.00 97.44 157 LEU A CA 1
ATOM 1316 C C . LEU A 1 157 ? -1.990 14.284 10.172 1.00 97.44 157 LEU A C 1
ATOM 1318 O O . LEU A 1 157 ? -1.297 13.806 9.276 1.00 97.44 157 LEU A O 1
ATOM 1322 N N . GLN A 1 158 ? -1.965 15.587 10.471 1.00 97.38 158 GLN A N 1
ATOM 1323 C CA . GLN A 1 158 ? -1.040 16.536 9.847 1.00 97.38 158 GLN A CA 1
ATOM 1324 C C . GLN A 1 158 ? 0.413 16.212 10.204 1.00 97.38 158 GLN A C 1
ATOM 1326 O O . GLN A 1 158 ? 1.242 16.119 9.303 1.00 97.38 158 GLN A O 1
ATOM 1331 N N . SER A 1 159 ? 0.715 15.940 11.477 1.00 96.19 159 SER A N 1
ATOM 1332 C CA . SER A 1 159 ? 2.062 15.531 11.895 1.00 96.19 159 SER A CA 1
ATOM 1333 C C . SER A 1 159 ? 2.515 14.230 11.220 1.00 96.19 159 SER A C 1
ATOM 1335 O O . SER A 1 159 ? 3.652 14.141 10.758 1.00 96.19 159 SER A O 1
ATOM 1337 N N . VAL A 1 160 ? 1.624 13.241 11.083 1.00 93.06 160 VAL A N 1
ATOM 1338 C CA . VAL A 1 160 ? 1.907 12.002 10.335 1.00 93.06 160 VAL A CA 1
ATOM 1339 C C . VAL A 1 160 ? 2.206 12.306 8.864 1.00 93.06 160 VAL A C 1
ATOM 1341 O O . VAL A 1 160 ? 3.218 11.842 8.338 1.00 93.06 160 VAL A O 1
ATOM 1344 N N . ALA A 1 161 ? 1.380 13.123 8.202 1.00 91.81 161 ALA A N 1
ATOM 1345 C CA . ALA A 1 161 ? 1.612 13.526 6.814 1.00 91.81 161 ALA A CA 1
ATOM 1346 C C . ALA A 1 161 ? 2.963 14.241 6.639 1.00 91.81 161 ALA A C 1
ATOM 1348 O O . ALA A 1 161 ? 3.702 13.961 5.694 1.00 91.81 161 ALA A O 1
ATOM 1349 N N . GLU A 1 162 ? 3.319 15.126 7.571 1.00 91.38 162 GLU A N 1
ATOM 1350 C CA . GLU A 1 162 ? 4.595 15.836 7.568 1.00 91.38 162 GLU A CA 1
ATOM 1351 C C . GLU A 1 162 ? 5.789 14.895 7.737 1.00 91.38 162 GLU A C 1
ATOM 1353 O O . GLU A 1 162 ? 6.817 15.100 7.083 1.00 91.38 162 GLU A O 1
ATOM 1358 N N . CYS A 1 163 ? 5.695 13.896 8.619 1.00 87.56 163 CYS A N 1
ATOM 1359 C CA . CYS A 1 163 ? 6.737 12.886 8.835 1.00 87.56 163 CYS A CA 1
ATOM 1360 C C . CYS A 1 163 ? 6.924 11.974 7.618 1.00 87.56 163 CYS A C 1
ATOM 1362 O O . CYS A 1 163 ? 8.057 11.669 7.255 1.00 87.56 163 CYS A O 1
ATOM 1364 N N . SER A 1 164 ? 5.839 11.648 6.918 1.00 84.06 164 SER A N 1
ATOM 1365 C CA . SER A 1 164 ? 5.863 10.785 5.734 1.00 84.06 164 SER A CA 1
ATOM 1366 C C . SER A 1 164 ? 6.037 11.537 4.405 1.00 84.06 164 SER A C 1
ATOM 1368 O O . SER A 1 164 ? 5.788 10.987 3.329 1.00 84.06 164 SER A O 1
ATOM 1370 N N . THR A 1 165 ? 6.508 12.789 4.440 1.00 82.94 165 THR A N 1
ATOM 1371 C CA . THR A 1 165 ? 6.900 13.509 3.219 1.00 82.94 165 THR A CA 1
ATOM 1372 C C . THR A 1 165 ? 8.049 12.800 2.507 1.00 82.94 165 THR A C 1
ATOM 1374 O O . THR A 1 165 ? 8.926 12.194 3.125 1.00 82.94 165 THR A O 1
ATOM 1377 N N . PHE A 1 166 ? 8.092 12.920 1.177 1.00 73.19 166 PHE A N 1
ATOM 1378 C CA . PHE A 1 166 ? 9.134 12.294 0.358 1.00 73.19 166 PHE A CA 1
ATOM 1379 C C . PHE A 1 166 ? 10.551 12.621 0.852 1.00 73.19 166 PHE A C 1
ATOM 1381 O O . PHE A 1 166 ? 11.387 11.726 0.963 1.00 73.19 166 PHE A O 1
ATOM 1388 N N . THR A 1 167 ? 10.812 13.891 1.171 1.00 75.12 167 THR A N 1
ATOM 1389 C CA . THR A 1 167 ? 12.124 14.354 1.637 1.00 75.12 167 THR A CA 1
ATOM 1390 C C . THR A 1 167 ? 12.517 13.701 2.959 1.00 75.12 167 THR A C 1
ATOM 1392 O O . THR A 1 167 ? 13.632 13.192 3.070 1.00 75.12 167 THR A O 1
ATOM 1395 N N . LYS A 1 168 ? 11.609 13.657 3.944 1.00 80.00 168 LYS A N 1
ATOM 1396 C CA . LYS A 1 168 ? 11.897 13.041 5.246 1.00 80.00 168 LYS A CA 1
ATOM 1397 C C . LYS A 1 168 ? 12.098 11.532 5.123 1.00 80.00 168 LYS A C 1
ATOM 1399 O O . LYS A 1 168 ? 13.129 11.032 5.568 1.00 80.00 168 LYS A O 1
ATOM 1404 N N . MET A 1 169 ? 11.210 10.835 4.408 1.00 74.88 169 MET A N 1
ATOM 1405 C CA . MET A 1 169 ? 11.358 9.394 4.181 1.00 74.88 169 MET A CA 1
ATOM 1406 C C . MET A 1 169 ? 12.666 9.049 3.452 1.00 74.88 169 MET A C 1
ATOM 1408 O O . MET A 1 169 ? 13.334 8.082 3.815 1.00 74.88 169 MET A O 1
ATOM 1412 N N . ARG A 1 170 ? 13.065 9.840 2.442 1.00 70.44 170 ARG A N 1
ATOM 1413 C CA . ARG A 1 170 ? 14.325 9.632 1.707 1.00 70.44 170 ARG A CA 1
ATOM 1414 C C . ARG A 1 170 ? 15.542 9.756 2.623 1.00 70.44 170 ARG A C 1
ATOM 1416 O O . ARG A 1 170 ? 16.485 8.977 2.492 1.00 70.44 170 ARG A O 1
ATOM 1423 N N . ASN A 1 171 ? 15.518 10.701 3.557 1.00 69.62 171 ASN A N 1
ATOM 1424 C CA . ASN A 1 171 ? 16.605 10.904 4.516 1.00 69.62 171 ASN A CA 1
ATOM 1425 C C . ASN A 1 171 ? 16.682 9.780 5.565 1.00 69.62 171 ASN A C 1
ATOM 1427 O O . ASN A 1 171 ? 17.739 9.553 6.145 1.00 69.62 171 ASN A O 1
ATOM 1431 N N . GLN A 1 172 ? 15.597 9.027 5.752 1.00 68.12 172 GLN A N 1
ATOM 1432 C CA . GLN A 1 172 ? 15.487 7.895 6.682 1.00 68.12 172 GLN A CA 1
ATOM 1433 C C . GLN A 1 172 ? 15.545 6.528 5.982 1.00 68.12 172 GLN A C 1
ATOM 1435 O O . GLN A 1 172 ? 15.117 5.510 6.524 1.00 68.12 172 GLN A O 1
ATOM 1440 N N . LYS A 1 173 ? 16.095 6.498 4.765 1.00 60.16 173 LYS A N 1
ATOM 1441 C CA . LYS A 1 173 ? 16.247 5.334 3.876 1.00 60.16 173 LYS A CA 1
ATOM 1442 C C . LYS A 1 173 ? 16.674 4.017 4.542 1.00 60.16 173 LYS A C 1
ATOM 1444 O O . LYS A 1 173 ? 16.242 2.959 4.094 1.00 60.16 173 LYS A O 1
ATOM 1449 N N . TYR A 1 174 ? 17.480 4.074 5.601 1.00 56.16 174 TYR A N 1
ATOM 1450 C CA . TYR A 1 174 ? 18.026 2.900 6.286 1.00 56.16 174 TYR A CA 1
ATOM 1451 C C . TYR A 1 174 ? 16.983 2.117 7.103 1.00 56.16 174 TYR A C 1
ATOM 1453 O O . TYR A 1 174 ? 17.180 0.936 7.356 1.00 56.16 174 TYR A O 1
ATOM 1461 N N . LEU A 1 175 ? 15.843 2.727 7.453 1.00 57.66 175 LEU A N 1
ATOM 1462 C CA . LEU A 1 175 ? 14.757 2.067 8.201 1.00 57.66 175 LEU A CA 1
ATOM 1463 C C . LEU A 1 175 ? 13.877 1.149 7.331 1.00 57.66 175 LEU A C 1
ATOM 1465 O O . LEU A 1 175 ? 13.032 0.419 7.840 1.00 57.66 175 LEU A O 1
ATOM 1469 N N . TYR A 1 176 ? 14.045 1.195 6.007 1.00 54.94 176 TYR A N 1
ATOM 1470 C CA . TYR A 1 176 ? 13.205 0.478 5.041 1.00 54.94 176 TYR A CA 1
ATOM 1471 C C . TYR A 1 176 ? 13.920 -0.707 4.379 1.00 54.94 176 TYR A C 1
ATOM 1473 O O . TYR A 1 176 ? 13.412 -1.253 3.397 1.00 54.94 176 TYR A O 1
ATOM 1481 N N . HIS A 1 177 ? 15.102 -1.087 4.873 1.00 54.31 177 HIS A N 1
ATOM 1482 C CA . HIS A 1 177 ? 15.868 -2.212 4.346 1.00 54.31 177 HIS A CA 1
ATOM 1483 C C . HIS A 1 177 ? 15.508 -3.501 5.110 1.00 54.31 177 HIS A C 1
ATOM 1485 O O . HIS A 1 177 ? 15.606 -3.521 6.335 1.00 54.31 177 HIS A O 1
ATOM 1491 N N . PRO A 1 178 ? 15.101 -4.589 4.432 1.00 49.50 178 PRO A N 1
ATOM 1492 C CA . PRO A 1 178 ? 14.811 -5.856 5.103 1.00 49.50 178 PRO A CA 1
ATOM 1493 C C . PRO A 1 178 ? 16.068 -6.650 5.508 1.00 49.50 178 PRO A C 1
ATOM 1495 O O . PRO A 1 178 ? 15.936 -7.685 6.158 1.00 49.50 178 PRO A O 1
ATOM 1498 N N . PHE A 1 179 ? 17.273 -6.183 5.155 1.00 49.88 179 PHE A N 1
ATOM 1499 C CA . PHE A 1 179 ? 18.542 -6.869 5.445 1.00 49.88 179 PHE A CA 1
ATOM 1500 C C . PHE A 1 179 ? 19.534 -6.003 6.251 1.00 49.88 179 PHE A C 1
ATOM 1502 O O . PHE A 1 179 ? 19.391 -4.779 6.256 1.00 49.88 179 PHE A O 1
ATOM 1509 N N . PRO A 1 180 ? 20.538 -6.620 6.902 1.00 46.09 180 PRO A N 1
ATOM 1510 C CA . PRO A 1 180 ? 21.551 -5.929 7.702 1.00 46.09 180 PRO A CA 1
ATOM 1511 C C . PRO A 1 180 ? 22.375 -4.896 6.919 1.00 46.09 180 PRO A C 1
ATOM 1513 O O . PRO A 1 180 ? 22.515 -4.987 5.695 1.00 46.09 180 PRO A O 1
ATOM 1516 N N . ALA A 1 181 ? 22.933 -3.923 7.644 1.00 47.62 181 ALA A N 1
ATOM 1517 C CA . ALA A 1 181 ? 23.684 -2.798 7.091 1.00 47.62 181 ALA A CA 1
ATOM 1518 C C . ALA A 1 181 ? 24.906 -3.230 6.256 1.00 47.62 181 ALA A C 1
ATOM 1520 O O . ALA A 1 181 ? 25.302 -2.522 5.334 1.00 47.62 181 ALA A O 1
ATOM 1521 N N . GLU A 1 182 ? 25.474 -4.405 6.540 1.00 43.09 182 GLU A N 1
ATOM 1522 C CA . GLU A 1 182 ? 26.683 -4.926 5.893 1.00 43.09 182 GLU A CA 1
ATOM 1523 C C . GLU A 1 182 ? 26.464 -5.392 4.442 1.00 43.09 182 GLU A C 1
ATOM 1525 O O . GLU A 1 182 ? 27.429 -5.634 3.723 1.00 43.09 182 GLU A O 1
ATOM 1530 N N . VAL A 1 183 ? 25.207 -5.510 3.994 1.00 45.12 183 VAL A N 1
ATOM 1531 C CA . VAL A 1 183 ? 24.838 -5.883 2.611 1.00 45.12 183 VAL A CA 1
ATOM 1532 C C . VAL A 1 183 ? 24.332 -4.664 1.819 1.00 45.12 183 VAL A C 1
ATOM 1534 O O . VAL A 1 183 ? 23.812 -4.801 0.712 1.00 45.12 183 VAL A O 1
ATOM 1537 N N . MET A 1 184 ? 24.435 -3.457 2.386 1.00 49.09 184 MET A N 1
ATOM 1538 C CA . MET A 1 184 ? 23.918 -2.240 1.763 1.00 49.09 184 MET A CA 1
ATOM 1539 C C . MET A 1 184 ? 24.866 -1.704 0.687 1.00 49.09 184 MET A C 1
ATOM 1541 O O . MET A 1 184 ? 25.998 -1.325 0.971 1.00 49.09 184 MET A O 1
ATOM 1545 N N . ASP A 1 185 ? 24.360 -1.588 -0.540 1.00 55.16 185 A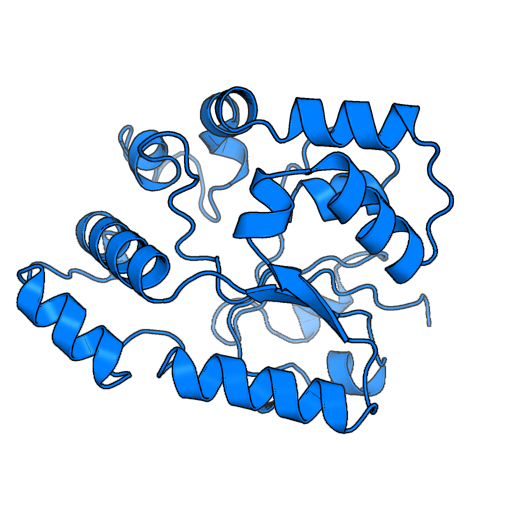SP A N 1
ATOM 1546 C CA . ASP A 1 185 ? 24.929 -0.704 -1.560 1.00 55.16 185 ASP A CA 1
ATOM 1547 C C . ASP A 1 185 ? 24.600 0.754 -1.178 1.00 55.16 185 ASP A C 1
ATOM 1549 O O . ASP A 1 185 ? 23.442 1.084 -0.892 1.00 55.16 185 ASP A O 1
ATOM 1553 N N . GLU A 1 186 ? 25.594 1.646 -1.178 1.00 51.44 186 GLU A N 1
ATOM 1554 C CA . GLU A 1 186 ? 25.425 3.079 -0.887 1.00 51.44 186 GLU A CA 1
ATOM 1555 C C . GLU A 1 186 ? 24.349 3.741 -1.781 1.00 51.44 186 GLU A C 1
ATOM 1557 O O . GLU A 1 186 ? 23.682 4.702 -1.369 1.00 51.44 186 GLU A O 1
ATOM 1562 N N . ASN A 1 187 ? 24.076 3.160 -2.957 1.00 55.66 187 ASN A N 1
ATOM 1563 C CA . ASN A 1 187 ? 23.058 3.600 -3.914 1.00 55.66 187 ASN A CA 1
ATOM 1564 C C . ASN A 1 187 ? 21.619 3.138 -3.596 1.00 55.66 187 ASN A C 1
ATOM 1566 O O . ASN A 1 187 ? 20.668 3.552 -4.274 1.00 55.66 187 ASN A O 1
ATOM 1570 N N . TYR A 1 188 ? 21.402 2.339 -2.542 1.00 54.12 188 TYR A N 1
ATOM 1571 C CA . TYR A 1 188 ? 20.078 1.813 -2.165 1.00 54.12 188 TYR A CA 1
ATOM 1572 C C . TYR A 1 188 ? 19.051 2.923 -1.823 1.00 54.12 188 TYR A C 1
ATOM 1574 O O . TYR A 1 188 ? 17.836 2.799 -2.002 1.00 54.12 188 TYR A O 1
ATOM 1582 N N . ALA A 1 189 ? 19.545 4.085 -1.396 1.00 49.31 189 ALA A N 1
ATOM 1583 C CA . ALA A 1 189 ? 18.771 5.313 -1.209 1.00 49.31 189 ALA A CA 1
ATOM 1584 C C . ALA A 1 189 ? 18.018 5.762 -2.469 1.00 49.31 189 ALA A C 1
ATOM 1586 O O . ALA A 1 189 ? 16.827 6.078 -2.448 1.00 49.31 189 ALA A O 1
ATOM 1587 N N . GLU A 1 190 ? 18.763 5.827 -3.569 1.00 55.56 190 GLU A N 1
ATOM 1588 C CA . GLU A 1 190 ? 18.300 6.268 -4.880 1.00 55.56 190 GLU A CA 1
ATOM 1589 C C . GLU A 1 190 ? 17.543 5.154 -5.603 1.00 55.56 190 GLU A C 1
ATOM 1591 O O . GLU A 1 190 ? 16.851 5.384 -6.599 1.00 55.56 190 GLU A O 1
ATOM 1596 N N . PHE A 1 191 ? 17.700 3.923 -5.124 1.00 55.75 191 PHE A N 1
ATOM 1597 C CA . PHE A 1 191 ? 16.900 2.771 -5.497 1.00 55.75 191 PHE A CA 1
ATOM 1598 C C . PHE A 1 191 ? 15.476 2.841 -4.936 1.00 55.75 191 PHE A C 1
ATOM 1600 O O . PHE A 1 191 ? 14.540 2.623 -5.703 1.00 55.75 191 PHE A O 1
ATOM 1607 N N . LEU A 1 192 ? 15.284 3.213 -3.662 1.00 56.72 192 LEU A N 1
ATOM 1608 C CA . LEU A 1 192 ? 13.956 3.282 -3.026 1.00 56.72 192 LEU A CA 1
ATOM 1609 C C . LEU A 1 192 ? 13.192 4.604 -3.228 1.00 56.72 192 LEU A C 1
ATOM 1611 O O . LEU A 1 192 ? 11.966 4.630 -3.095 1.00 56.72 192 LEU A O 1
ATOM 1615 N N . PHE A 1 193 ? 13.870 5.711 -3.546 1.00 58.84 193 PHE A N 1
ATOM 1616 C CA . PHE A 1 193 ? 13.241 7.030 -3.701 1.00 58.84 193 PHE A CA 1
ATOM 1617 C C . PHE A 1 193 ? 13.683 7.719 -5.002 1.00 58.84 193 PHE A C 1
ATOM 1619 O O . PHE A 1 193 ? 14.856 8.056 -5.153 1.00 58.84 193 PHE A O 1
ATOM 1626 N N . ARG A 1 194 ? 12.752 7.996 -5.937 1.00 59.41 194 ARG A N 1
ATOM 1627 C CA . ARG A 1 194 ? 13.071 8.541 -7.274 1.00 59.41 194 ARG A CA 1
ATOM 1628 C C . ARG A 1 194 ? 12.106 9.632 -7.775 1.00 59.41 194 ARG A C 1
ATOM 1630 O O . ARG A 1 194 ? 10.904 9.421 -7.885 1.00 59.41 194 ARG A O 1
ATOM 1637 N N . ARG A 1 195 ? 12.655 10.778 -8.216 1.00 54.59 195 ARG A N 1
ATOM 1638 C CA . ARG A 1 195 ? 11.926 11.899 -8.873 1.00 54.59 195 ARG A CA 1
ATOM 1639 C C . ARG A 1 195 ? 10.692 12.397 -8.091 1.00 54.59 195 ARG A C 1
ATOM 1641 O O . ARG A 1 195 ? 9.610 12.540 -8.652 1.00 54.59 195 ARG A O 1
ATOM 1648 N N . GLY A 1 196 ? 10.835 12.623 -6.784 1.00 48.91 196 GLY A N 1
ATOM 1649 C CA . GLY A 1 196 ? 9.727 13.097 -5.938 1.00 48.91 196 GLY A CA 1
ATOM 1650 C C . GLY A 1 196 ? 8.614 12.065 -5.714 1.00 48.91 196 GLY A C 1
ATOM 1651 O O . GLY A 1 196 ? 7.548 12.407 -5.211 1.00 48.91 196 GLY A O 1
ATOM 1652 N N . LYS A 1 197 ? 8.846 10.805 -6.096 1.00 50.38 197 LYS A N 1
ATOM 1653 C CA . LYS A 1 197 ? 7.977 9.657 -5.838 1.00 50.38 197 LYS A CA 1
ATOM 1654 C C . LYS A 1 197 ? 8.835 8.582 -5.172 1.00 50.38 197 LYS A C 1
ATOM 1656 O O . LYS A 1 197 ? 9.961 8.327 -5.593 1.00 50.38 197 LYS A O 1
ATOM 1661 N N . ARG A 1 198 ? 8.361 7.940 -4.109 1.00 46.53 198 ARG A N 1
ATOM 1662 C CA . ARG A 1 198 ? 9.043 6.736 -3.612 1.00 46.53 198 ARG A CA 1
ATOM 1663 C C . ARG A 1 198 ? 9.021 5.719 -4.768 1.00 46.53 198 ARG A C 1
ATOM 1665 O O . ARG A 1 198 ? 7.950 5.485 -5.332 1.00 46.53 198 ARG A O 1
ATOM 1672 N N . SER A 1 199 ? 10.176 5.194 -5.193 1.00 41.75 199 SER A N 1
ATOM 1673 C CA . SER A 1 199 ? 10.247 4.036 -6.099 1.00 41.75 199 SER A CA 1
ATOM 1674 C C . SER A 1 199 ? 9.863 2.823 -5.276 1.00 41.75 199 SER A C 1
ATOM 1676 O O . SER A 1 199 ? 10.660 1.988 -4.867 1.00 41.75 199 SER A O 1
ATOM 1678 N N . LEU A 1 200 ? 8.580 2.802 -4.952 1.00 48.19 200 LEU A N 1
ATOM 1679 C CA . LEU A 1 200 ? 7.910 1.668 -4.393 1.00 48.19 200 LEU A CA 1
ATOM 1680 C C . LEU A 1 200 ? 7.885 0.664 -5.534 1.00 48.19 200 LEU A C 1
ATOM 1682 O O . LEU A 1 200 ? 7.085 0.777 -6.461 1.00 48.19 200 LEU A O 1
ATOM 1686 N N . LEU A 1 201 ? 8.705 -0.370 -5.424 1.00 33.47 201 LEU A N 1
ATOM 1687 C CA . LEU A 1 201 ? 8.316 -1.670 -5.954 1.00 33.47 201 LEU A CA 1
ATOM 1688 C C . LEU A 1 201 ? 7.094 -2.260 -5.227 1.00 33.47 201 LEU A C 1
ATOM 1690 O O . LEU A 1 201 ? 6.821 -3.445 -5.308 1.00 33.47 201 LEU A O 1
ATOM 1694 N N . PHE A 1 202 ? 6.370 -1.435 -4.478 1.00 40.19 202 PHE A N 1
ATOM 1695 C CA . PHE A 1 202 ? 5.458 -1.871 -3.453 1.00 40.19 202 PHE A CA 1
ATOM 1696 C C . PHE A 1 202 ? 4.098 -1.151 -3.508 1.00 40.19 202 PHE A C 1
ATOM 1698 O O . PHE A 1 202 ? 3.400 -1.095 -2.501 1.00 40.19 202 PHE A O 1
ATOM 1705 N N . ASP A 1 203 ? 3.719 -0.601 -4.670 1.00 44.88 203 ASP A N 1
ATOM 1706 C CA . ASP A 1 203 ? 2.411 0.054 -4.895 1.00 44.88 203 ASP A CA 1
ATOM 1707 C C . ASP A 1 203 ? 1.363 -0.863 -5.547 1.00 44.88 203 ASP A C 1
ATOM 1709 O O . ASP A 1 203 ? 0.334 -0.407 -6.043 1.00 44.88 203 ASP A O 1
ATOM 1713 N N . ILE A 1 204 ? 1.594 -2.172 -5.493 1.00 39.66 204 ILE A N 1
ATOM 1714 C CA . ILE A 1 204 ? 0.503 -3.117 -5.304 1.00 39.66 204 ILE A CA 1
ATOM 1715 C C . ILE A 1 204 ? 0.661 -3.612 -3.872 1.00 39.66 204 ILE A C 1
ATOM 1717 O O . ILE A 1 204 ? 1.614 -4.310 -3.586 1.00 39.66 204 ILE A O 1
ATOM 1721 N N . CYS A 1 205 ? -0.243 -3.236 -2.974 1.00 45.91 205 CYS A N 1
ATOM 1722 C CA . CYS A 1 205 ? -0.364 -3.766 -1.611 1.00 45.91 205 CYS A CA 1
ATOM 1723 C C . CYS A 1 205 ? 0.719 -3.376 -0.584 1.00 45.91 205 CYS A C 1
ATOM 1725 O O . CYS A 1 205 ? 1.829 -3.901 -0.502 1.00 45.91 205 CYS A O 1
ATOM 1727 N N . ALA A 1 206 ? 0.313 -2.507 0.339 1.00 38.28 206 ALA A N 1
ATOM 1728 C CA . ALA A 1 206 ? 0.872 -2.469 1.677 1.00 38.28 206 ALA A CA 1
ATOM 1729 C C . ALA A 1 206 ? -0.278 -2.645 2.667 1.00 38.28 206 ALA A C 1
ATOM 1731 O O . ALA A 1 206 ? -1.030 -1.704 2.906 1.00 38.28 206 ALA A O 1
ATOM 1732 N N . PHE A 1 207 ? -0.422 -3.849 3.223 1.00 48.53 207 PHE A N 1
ATOM 1733 C CA . PHE A 1 207 ? -1.520 -4.148 4.133 1.00 48.53 207 PHE A CA 1
ATOM 1734 C C . PHE A 1 207 ? -1.282 -3.562 5.527 1.00 48.53 207 PHE A C 1
ATOM 1736 O O . PHE A 1 207 ? -0.239 -3.716 6.143 1.00 48.53 207 PHE A O 1
ATOM 1743 N N . GLY A 1 208 ? -2.279 -2.900 6.088 1.00 42.19 208 GLY A N 1
ATOM 1744 C CA . GLY A 1 208 ? -2.368 -2.788 7.535 1.00 42.19 208 GLY A CA 1
ATOM 1745 C C . GLY A 1 208 ? -3.173 -3.963 8.045 1.00 42.19 208 GLY A C 1
ATOM 1746 O O . GLY A 1 208 ? -4.360 -3.765 8.263 1.00 42.19 208 GLY A O 1
ATOM 1747 N N . LEU A 1 209 ? -2.588 -5.160 8.189 1.00 51.44 209 LEU A N 1
ATOM 1748 C CA . LEU A 1 209 ? -3.279 -6.221 8.924 1.00 51.44 209 LEU A CA 1
ATOM 1749 C C . LEU A 1 209 ? -3.463 -5.684 10.352 1.00 51.44 209 LEU A C 1
ATOM 1751 O O . LEU A 1 209 ? -2.505 -5.370 11.041 1.00 51.44 209 LEU A O 1
ATOM 1755 N N . LEU A 1 210 ? -4.697 -5.462 10.777 1.00 52.25 210 LEU A N 1
ATOM 1756 C CA . LEU A 1 210 ? -5.006 -5.295 12.191 1.00 52.25 210 LEU A CA 1
ATOM 1757 C C . LEU A 1 210 ? -5.748 -6.550 12.581 1.00 52.25 210 LEU A C 1
ATOM 1759 O O . LEU A 1 210 ? -6.934 -6.695 12.286 1.00 52.25 210 LEU A O 1
ATOM 1763 N N . LEU A 1 211 ? -5.011 -7.485 13.165 1.00 48.84 211 LEU A N 1
ATOM 1764 C CA . LEU A 1 211 ? -5.612 -8.614 13.849 1.00 48.84 211 LEU A CA 1
ATOM 1765 C C . LEU A 1 211 ? -6.141 -8.090 15.189 1.00 48.84 211 LEU A C 1
ATOM 1767 O O . LEU A 1 211 ? -5.341 -7.552 15.963 1.00 48.84 211 LEU A O 1
ATOM 1771 N N . PRO A 1 212 ? -7.454 -8.193 15.465 1.00 38.50 212 PRO A N 1
ATOM 1772 C CA . PRO A 1 212 ? -7.962 -7.952 16.805 1.00 38.50 212 PRO A CA 1
ATOM 1773 C C . PRO A 1 212 ? -7.244 -8.882 17.785 1.00 38.50 212 PRO A C 1
ATOM 1775 O O . PRO A 1 212 ? -6.865 -10.001 17.426 1.00 38.50 212 PRO A O 1
ATOM 1778 N N . SER A 1 213 ? -7.063 -8.423 19.019 1.00 38.94 213 SER A N 1
ATOM 1779 C CA . SER A 1 213 ? -6.743 -9.312 20.131 1.00 38.94 213 SER A CA 1
ATOM 1780 C C . SER A 1 213 ? -7.835 -10.379 20.240 1.00 38.94 213 SER A C 1
ATOM 1782 O O . SER A 1 213 ? -9.007 -10.042 20.420 1.00 38.94 213 SER A O 1
ATOM 1784 N N . GLY A 1 214 ? -7.434 -11.637 20.107 1.00 40.16 214 GLY A N 1
ATOM 1785 C CA . GLY A 1 214 ? -8.209 -12.836 20.392 1.00 40.16 214 GLY A CA 1
ATOM 1786 C C . GLY A 1 214 ? -7.250 -13.890 20.901 1.00 40.16 214 GLY A C 1
ATOM 1787 O O . GLY A 1 214 ? -6.200 -14.055 20.234 1.00 40.16 214 GLY A O 1
#

Foldseek 3Di:
DQLLVCLQVVHLDGDLAAAEDDPVPDDPVNQVVDDPQHFYWYLAAPVPDDPVLLVLQFAWEWFAEDLVVLLVLLVLLCCVVVVNVDPDDSVVSVVCQCQQVDPSGHPVCRVVRLVVVVVVVSHNYHYDYPVVCVVDVLVVSVVSCVSVVHDDDSVSSVSSNVCPFLVNCLVVQVSPDPDDPVPDDPCSSCSQHDDRRGSPNRSGTRTGGRRPDD

Organism: NCBI:txid2493646